Protein AF-A0A8T7JWH6-F1 (afdb_monomer)

Foldseek 3Di:
DDPLLVVLVLCLDDLSVLVVLLVVLVVVLVVLQPDDDPPPVQLNVQLNVLSVVVSVVSVCCCPPPRPPQWFWWQDPNDTDTDNDQPDPPIDTDDDPDDPGGDPLCPDPLSNQQSVLLSQLVSLLSNLLSLLVSCVVVVNLDLVSVVVSLVSLVRSLVSLVVNLQSVLVSCCVRVVQVHSCDPDPSSVVSVQLNVLSVVLNVVSVCCVVPVPCSVVNSVSSNRD

Secondary structure (DSSP, 8-state):
--HHHHHGGGTSSHHHHHHHHHHHHHHHHHHHHHS--TTTTTTHHHHHHHHHHHHHHHHHHHHHT--TT-EEEEETTEEEEESS-SSTT-EEE--SS---S-GGG-STHHHHHHHHHHHHHHHHHHHHHHHHHHHHHT--SHHHHHHHHHHHHHHHHHHHHHHHHHHHHHHHHT--SSTT---HHHHHHHHHHHHHHHHHHHHHHHHHHS--HHHHHHHHHH-

Nearest PDB structures (foldseek):
  9b5z-assembly1_F  TM=3.639E-01  e=5.240E+00  Mus musculus
  7vg5-assembly1_B  TM=2.388E-01  e=5.764E+00  Methylorubrum extorquens AM1

Solvent-accessible surface area (backbone atoms only — not comparable to full-atom values): 12157 Å² total; per-residue (Å²): 131,62,71,74,66,55,64,30,54,47,61,73,42,70,28,27,34,41,50,49,51,32,50,52,40,51,49,50,52,48,56,61,66,73,47,89,50,94,87,54,58,83,40,48,63,42,27,50,52,48,46,47,52,56,38,48,52,38,48,46,44,28,74,78,75,32,46,68,66,54,39,44,27,32,48,99,89,41,83,44,82,36,71,61,80,89,46,95,81,42,41,81,52,76,73,95,71,74,89,72,71,60,77,87,58,76,44,79,53,54,64,51,28,56,58,26,35,50,52,8,60,51,35,35,50,53,34,27,18,48,51,54,19,22,62,74,71,69,54,82,56,77,66,63,50,63,57,29,51,57,37,46,51,53,14,46,50,26,32,51,52,14,47,56,45,42,22,53,41,39,31,75,74,66,56,52,88,42,59,70,45,89,46,72,66,57,53,63,50,46,54,33,45,51,34,44,52,52,28,66,56,48,46,54,46,22,75,76,68,72,41,60,63,70,56,40,52,52,28,44,68,74,61

Sequence (223 aa):
MPTYLKVTAWWGGQAGSLLFWAWLLALFTSAVTLRKWDRDLEFLPWVIVVSSITLTFFLGMNIFFENPFTRFWVVNGEVAPSMFAPSASAIVFTPQDGRGLNPLLRHPGMVIHPPMLYLGFVSFVIPYAFAIAALITGRTDDRWIRITRRWTLWAWLFLSLGLVLGGRWAYDVLGWGGYWGWDPVEIAAFMPWLTGTAFLHSVMIQEKRGLLKHWNMILIILT

Radius of gyration: 21.06 Å; Cα contacts (8 Å, |Δi|>4): 276; chains: 1; bounding box: 46×49×66 Å

Structure (mmCIF, N/CA/C/O backbone):
data_AF-A0A8T7JWH6-F1
#
_entry.id   AF-A0A8T7JWH6-F1
#
loop_
_atom_site.group_PDB
_atom_site.id
_atom_site.type_symbol
_atom_site.label_atom_id
_atom_site.label_alt_id
_atom_site.label_comp_id
_atom_site.label_asym_id
_atom_site.label_entity_id
_atom_site.label_seq_id
_atom_site.pdbx_PDB_ins_code
_atom_site.Cartn_x
_atom_site.Cartn_y
_atom_site.Cartn_z
_atom_site.occupancy
_atom_site.B_iso_or_equiv
_atom_site.auth_seq_id
_atom_site.auth_comp_id
_atom_site.auth_asym_id
_atom_site.auth_atom_id
_atom_site.pdbx_PDB_model_num
ATOM 1 N N . MET A 1 1 ? 22.758 -1.019 -15.223 1.00 83.00 1 MET A N 1
ATOM 2 C CA . MET A 1 1 ? 22.378 -0.353 -13.947 1.00 83.00 1 MET A CA 1
ATOM 3 C C . MET A 1 1 ? 23.017 -1.059 -12.752 1.00 83.00 1 MET A C 1
ATOM 5 O O . MET A 1 1 ? 23.119 -2.286 -12.810 1.00 83.00 1 MET A O 1
ATOM 9 N N . PRO A 1 2 ? 23.407 -0.324 -11.690 1.00 87.62 2 PRO A N 1
ATOM 10 C CA . PRO A 1 2 ? 23.899 -0.894 -10.431 1.00 87.62 2 PRO A CA 1
ATOM 11 C C . PRO A 1 2 ? 22.932 -1.915 -9.819 1.00 87.62 2 PRO A C 1
ATOM 13 O O . PRO A 1 2 ? 21.718 -1.771 -9.949 1.00 87.62 2 PRO A O 1
ATOM 16 N N . THR A 1 3 ? 23.457 -2.932 -9.133 1.00 87.19 3 THR A N 1
ATOM 17 C CA . THR A 1 3 ? 22.661 -4.028 -8.549 1.00 87.19 3 THR A CA 1
ATOM 18 C C . THR A 1 3 ? 21.671 -3.553 -7.489 1.00 87.19 3 THR A C 1
ATOM 20 O O . THR A 1 3 ? 20.539 -4.026 -7.478 1.00 87.19 3 THR A O 1
ATOM 23 N N . TYR A 1 4 ? 22.042 -2.573 -6.663 1.00 89.38 4 TYR A N 1
ATOM 24 C CA . TYR A 1 4 ? 21.154 -2.036 -5.627 1.00 89.38 4 TYR A CA 1
ATOM 25 C C . TYR A 1 4 ? 19.888 -1.376 -6.206 1.00 89.38 4 TYR A C 1
ATOM 27 O O . TYR A 1 4 ? 18.816 -1.487 -5.621 1.00 89.38 4 TYR A O 1
ATOM 35 N N . LEU A 1 5 ? 19.975 -0.771 -7.399 1.00 91.81 5 LEU A N 1
ATOM 36 C CA . LEU A 1 5 ? 18.816 -0.225 -8.117 1.00 91.81 5 LEU A CA 1
ATOM 37 C C . LEU A 1 5 ? 18.005 -1.301 -8.847 1.00 91.81 5 LEU A C 1
ATOM 39 O O . LEU A 1 5 ? 16.877 -1.046 -9.240 1.00 91.81 5 LEU A O 1
ATOM 43 N N . LYS A 1 6 ? 18.543 -2.508 -9.054 1.00 90.12 6 LYS A N 1
ATOM 44 C CA . LYS A 1 6 ? 17.756 -3.601 -9.647 1.00 90.12 6 LYS A CA 1
ATOM 45 C C . LYS A 1 6 ? 16.724 -4.147 -8.664 1.00 90.12 6 LYS A C 1
ATOM 47 O O . LYS A 1 6 ? 15.654 -4.558 -9.095 1.00 90.12 6 LYS A O 1
ATOM 52 N N . VAL A 1 7 ? 17.018 -4.122 -7.360 1.00 91.88 7 VAL A N 1
ATOM 53 C CA . VAL A 1 7 ? 16.074 -4.551 -6.311 1.00 91.88 7 VAL A CA 1
ATOM 54 C C . VAL A 1 7 ? 14.799 -3.710 -6.347 1.00 91.88 7 VAL A C 1
ATOM 56 O O . VAL A 1 7 ? 13.705 -4.238 -6.168 1.00 91.88 7 VAL A O 1
ATOM 59 N N . THR A 1 8 ? 14.919 -2.425 -6.687 1.00 93.88 8 THR A N 1
ATOM 60 C CA . THR A 1 8 ? 13.772 -1.518 -6.757 1.00 93.88 8 THR A CA 1
ATOM 61 C C . THR A 1 8 ? 12.834 -1.820 -7.922 1.00 93.88 8 THR A C 1
ATOM 63 O O . THR A 1 8 ? 11.764 -1.233 -7.983 1.00 93.88 8 THR A O 1
ATOM 66 N N . ALA A 1 9 ? 13.145 -2.781 -8.804 1.00 89.12 9 ALA A N 1
ATOM 67 C CA . ALA A 1 9 ? 12.199 -3.281 -9.804 1.00 89.12 9 ALA A CA 1
ATOM 68 C C . ALA A 1 9 ? 10.891 -3.806 -9.180 1.00 89.12 9 ALA A C 1
ATOM 70 O O . ALA A 1 9 ? 9.853 -3.781 -9.834 1.00 89.12 9 ALA A O 1
ATOM 71 N N . TRP A 1 10 ? 10.927 -4.217 -7.908 1.00 90.44 10 TRP A N 1
ATOM 72 C CA . TRP A 1 10 ? 9.744 -4.610 -7.144 1.00 90.44 10 TRP A CA 1
ATOM 73 C C . TRP A 1 10 ? 8.757 -3.466 -6.896 1.00 90.44 10 TRP A C 1
ATOM 75 O O . TRP A 1 10 ? 7.593 -3.744 -6.670 1.00 90.44 10 TRP A O 1
ATOM 85 N N . TRP A 1 11 ? 9.181 -2.202 -6.921 1.00 94.00 11 TRP A N 1
ATOM 86 C CA . TRP A 1 11 ? 8.313 -1.045 -6.639 1.00 94.00 11 TRP A CA 1
ATOM 87 C C . TRP A 1 11 ? 8.602 0.173 -7.531 1.00 94.00 11 TRP A C 1
ATOM 89 O O . TRP A 1 11 ? 8.140 1.280 -7.276 1.00 94.00 11 TRP A O 1
ATOM 99 N N . GLY A 1 12 ? 9.421 -0.006 -8.566 1.00 91.25 12 GLY A N 1
ATOM 100 C CA . GLY A 1 12 ? 9.793 1.038 -9.520 1.00 91.25 12 GLY A CA 1
ATOM 101 C C . GLY A 1 12 ? 8.869 1.148 -10.716 1.00 91.25 12 GLY A C 1
ATOM 102 O O . GLY A 1 12 ? 8.973 2.112 -11.469 1.00 91.25 12 GLY A O 1
ATOM 103 N N . GLY A 1 13 ? 7.969 0.183 -10.880 1.00 91.62 13 GLY A N 1
ATOM 104 C CA . GLY A 1 13 ? 6.886 0.215 -11.849 1.00 91.62 13 GLY A CA 1
ATOM 105 C C . GLY A 1 13 ? 5.580 -0.220 -11.198 1.00 91.62 13 GLY A C 1
ATOM 106 O O . GLY A 1 13 ? 5.589 -0.927 -10.190 1.00 91.62 13 GLY A O 1
ATOM 107 N N . GLN A 1 14 ? 4.465 0.182 -11.802 1.00 93.19 14 GLN A N 1
ATOM 108 C CA . GLN A 1 14 ? 3.121 0.008 -11.252 1.00 93.19 14 GLN A CA 1
ATOM 109 C C . GLN A 1 14 ? 2.771 -1.461 -10.956 1.00 93.19 14 GLN A C 1
ATOM 111 O O . GLN A 1 14 ? 2.394 -1.775 -9.829 1.00 93.19 14 GLN A O 1
ATOM 116 N N . ALA A 1 15 ? 2.971 -2.369 -11.916 1.00 94.88 15 ALA A N 1
ATOM 117 C CA . ALA A 1 15 ? 2.761 -3.808 -11.732 1.00 94.88 15 ALA A CA 1
ATOM 118 C C . ALA A 1 15 ? 3.547 -4.402 -10.547 1.00 94.88 15 ALA A C 1
ATOM 120 O O . ALA A 1 15 ? 2.980 -5.083 -9.695 1.00 94.88 15 ALA A O 1
ATOM 121 N N . GLY A 1 16 ? 4.847 -4.104 -10.442 1.00 95.12 16 GLY A N 1
ATOM 122 C CA . GLY A 1 16 ? 5.661 -4.559 -9.309 1.00 95.12 16 GLY A CA 1
ATOM 123 C C . GLY A 1 16 ? 5.146 -3.996 -7.984 1.00 95.12 16 GLY A C 1
ATOM 124 O O . GLY A 1 16 ? 4.912 -4.740 -7.034 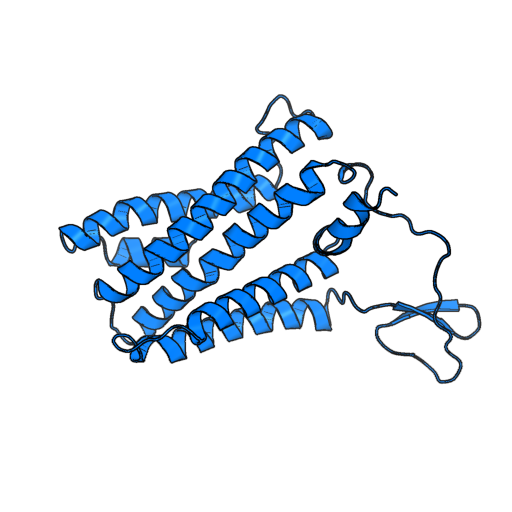1.00 95.12 16 GLY A O 1
ATOM 125 N N . SER A 1 17 ? 4.901 -2.687 -7.946 1.00 96.00 17 SER A N 1
ATOM 126 C CA . SER A 1 17 ? 4.382 -1.963 -6.786 1.00 96.00 17 SER A CA 1
ATOM 127 C C . SER A 1 17 ? 3.081 -2.549 -6.236 1.00 96.00 17 SER A C 1
ATOM 129 O O . SER A 1 17 ? 2.934 -2.702 -5.022 1.00 96.00 17 SER A O 1
ATOM 131 N N . LEU A 1 18 ? 2.137 -2.899 -7.113 1.00 97.12 18 LEU A N 1
ATOM 132 C CA . LEU A 1 18 ? 0.873 -3.524 -6.719 1.00 97.12 18 LEU A CA 1
ATOM 133 C C . LEU A 1 18 ? 1.088 -4.939 -6.178 1.00 97.12 18 LEU A C 1
ATOM 135 O O . LEU A 1 18 ? 0.418 -5.337 -5.223 1.00 97.12 18 LEU A O 1
ATOM 139 N N . LEU A 1 19 ? 2.019 -5.705 -6.752 1.00 97.44 19 LEU A N 1
ATOM 140 C CA . LEU A 1 19 ? 2.395 -7.018 -6.226 1.00 97.44 19 LEU A CA 1
ATOM 141 C C . LEU A 1 19 ? 3.042 -6.901 -4.842 1.00 97.44 19 LEU A C 1
ATOM 143 O O . LEU A 1 19 ? 2.703 -7.666 -3.941 1.00 97.44 19 LEU A O 1
ATOM 147 N N . PHE A 1 20 ? 3.941 -5.934 -4.653 1.00 97.62 20 PHE A N 1
ATOM 148 C CA . PHE A 1 20 ? 4.586 -5.683 -3.367 1.00 97.62 20 PHE A CA 1
ATOM 149 C C . PHE A 1 20 ? 3.568 -5.274 -2.294 1.00 97.62 20 PHE A C 1
ATOM 151 O O . PHE A 1 20 ? 3.618 -5.789 -1.176 1.00 97.62 20 PHE A O 1
ATOM 158 N N . TRP A 1 21 ? 2.586 -4.437 -2.649 1.00 97.56 21 TRP A N 1
ATOM 159 C CA . TRP A 1 21 ? 1.457 -4.102 -1.776 1.00 97.56 21 TRP A CA 1
ATOM 160 C C . TRP A 1 21 ? 0.663 -5.349 -1.370 1.00 97.56 21 TRP A C 1
ATOM 162 O O . TRP A 1 21 ? 0.440 -5.582 -0.181 1.00 97.56 21 TRP A O 1
ATOM 172 N N . ALA A 1 22 ? 0.258 -6.175 -2.341 1.00 98.12 22 ALA A N 1
ATOM 173 C CA . ALA A 1 22 ? -0.486 -7.407 -2.081 1.00 98.12 22 ALA A CA 1
ATOM 174 C C . ALA A 1 22 ? 0.309 -8.376 -1.190 1.00 98.12 22 ALA A C 1
ATOM 176 O O . ALA A 1 22 ? -0.244 -8.965 -0.260 1.00 98.12 22 ALA A O 1
ATOM 177 N N . TRP A 1 23 ? 1.616 -8.503 -1.428 1.00 97.94 23 TRP A N 1
ATOM 178 C CA . TRP A 1 23 ? 2.505 -9.343 -0.630 1.00 97.94 23 TRP A CA 1
ATOM 179 C C . TRP A 1 23 ? 2.610 -8.866 0.824 1.00 97.94 23 TRP A C 1
ATOM 181 O O . TRP A 1 23 ? 2.441 -9.672 1.741 1.00 97.94 23 TRP A O 1
ATOM 191 N N . LEU A 1 24 ? 2.815 -7.564 1.055 1.00 98.06 24 LEU A N 1
ATOM 192 C CA . LEU A 1 24 ? 2.826 -6.992 2.406 1.00 98.06 24 LEU A CA 1
ATOM 193 C C . LEU A 1 24 ? 1.480 -7.170 3.111 1.00 98.06 24 LEU A C 1
ATOM 195 O O . LEU A 1 24 ? 1.442 -7.526 4.289 1.00 98.06 24 LEU A O 1
ATOM 199 N N . LEU A 1 25 ? 0.372 -6.973 2.395 1.00 97.94 25 LEU A N 1
ATOM 200 C CA . LEU A 1 25 ? -0.962 -7.125 2.966 1.00 97.94 25 LEU A CA 1
ATOM 201 C C . LEU A 1 25 ? -1.226 -8.580 3.368 1.00 97.94 25 LEU A C 1
ATOM 203 O O . LEU A 1 25 ? -1.728 -8.833 4.465 1.00 97.94 25 LEU A O 1
ATOM 207 N N . ALA A 1 26 ? -0.836 -9.542 2.530 1.00 98.19 26 ALA A N 1
ATOM 208 C CA . ALA A 1 26 ? -0.905 -10.961 2.860 1.00 98.19 26 ALA A CA 1
ATOM 209 C C . ALA A 1 26 ? -0.030 -11.303 4.078 1.00 98.19 26 ALA A C 1
ATOM 211 O O . ALA A 1 26 ? -0.478 -12.024 4.974 1.00 98.19 26 ALA A O 1
ATOM 212 N N . LEU A 1 27 ? 1.184 -10.747 4.154 1.00 97.81 27 LEU A N 1
ATOM 213 C CA . LEU A 1 27 ? 2.093 -10.929 5.285 1.00 97.81 27 LEU A CA 1
AT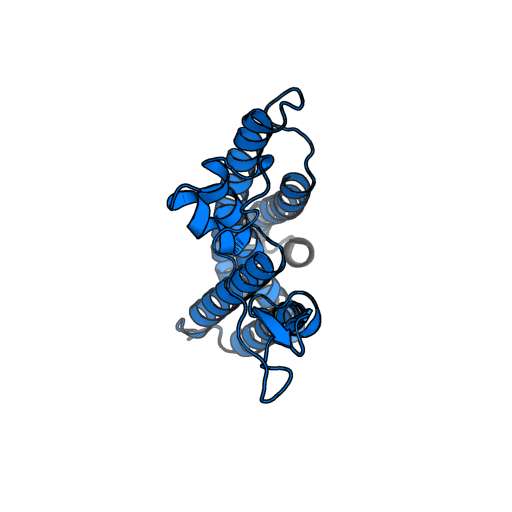OM 214 C C . LEU A 1 27 ? 1.489 -10.393 6.589 1.00 97.81 27 LEU A C 1
ATOM 216 O O . LEU A 1 27 ? 1.467 -11.107 7.591 1.00 97.81 27 LEU A O 1
ATOM 220 N N . PHE A 1 28 ? 0.961 -9.168 6.589 1.00 96.25 28 PHE A N 1
ATOM 221 C CA . PHE A 1 28 ? 0.364 -8.560 7.782 1.00 96.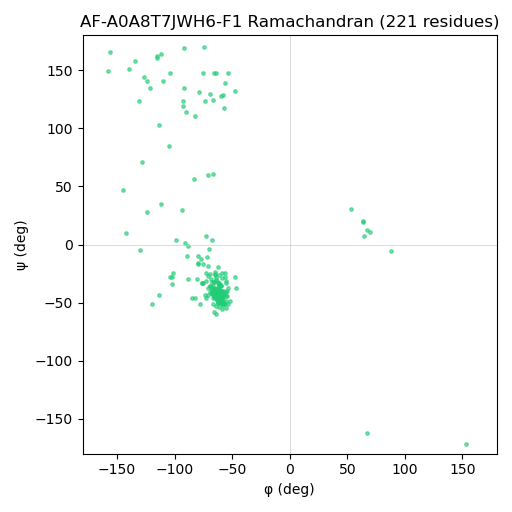25 28 PHE A CA 1
ATOM 222 C C . PHE A 1 28 ? -0.920 -9.266 8.200 1.00 96.25 28 PHE A C 1
ATOM 224 O O . PHE A 1 28 ? -1.092 -9.561 9.382 1.00 96.25 28 PHE A O 1
ATOM 231 N N . THR A 1 29 ? -1.777 -9.626 7.245 1.00 95.62 29 THR A N 1
ATOM 232 C CA . THR A 1 29 ? -2.987 -10.417 7.515 1.00 95.62 29 THR A CA 1
ATOM 233 C C . THR A 1 29 ? -2.627 -11.766 8.135 1.00 95.62 29 THR A C 1
ATOM 235 O O . THR A 1 29 ? -3.236 -12.179 9.123 1.00 95.62 29 THR A O 1
ATOM 238 N N . SER A 1 30 ? -1.587 -12.431 7.624 1.00 95.81 30 SER A N 1
ATOM 239 C CA . SER A 1 30 ? -1.084 -13.689 8.187 1.00 95.81 30 SER A CA 1
ATOM 240 C C . SER A 1 30 ? -0.526 -13.492 9.596 1.00 95.81 30 SER A C 1
ATOM 242 O O . SER A 1 30 ? -0.870 -14.246 10.502 1.00 95.81 30 SER A O 1
ATOM 244 N N . ALA A 1 31 ? 0.276 -12.448 9.823 1.00 93.75 31 ALA A N 1
ATOM 245 C CA . ALA A 1 31 ? 0.833 -12.132 11.138 1.00 93.75 31 ALA A CA 1
ATOM 246 C C . ALA A 1 31 ? -0.261 -11.843 12.181 1.00 93.75 31 ALA A C 1
ATOM 248 O O . ALA A 1 31 ? -0.172 -12.300 13.322 1.00 93.75 31 ALA A O 1
ATOM 249 N N . VAL A 1 32 ? -1.316 -11.121 11.790 1.00 92.00 32 VAL A N 1
ATOM 250 C CA . VAL A 1 32 ? -2.504 -10.897 12.625 1.00 92.00 32 VAL A CA 1
ATOM 251 C C . VAL A 1 32 ? -3.213 -12.218 12.895 1.00 92.00 32 VAL A C 1
ATOM 253 O O . VAL A 1 32 ? -3.506 -12.504 14.048 1.00 92.00 32 VAL A O 1
ATOM 256 N N . THR A 1 33 ? -3.434 -13.048 11.879 1.00 91.12 33 THR A N 1
ATOM 257 C CA . THR A 1 33 ? -4.187 -14.308 12.002 1.00 91.12 33 THR A CA 1
ATOM 258 C C . THR A 1 33 ? -3.480 -15.349 12.870 1.00 91.12 33 THR A C 1
ATOM 260 O O . THR A 1 33 ? -4.124 -16.028 13.663 1.00 91.12 33 THR A O 1
ATOM 263 N N . LEU A 1 34 ? -2.153 -15.453 12.766 1.00 90.62 34 LEU A N 1
ATOM 264 C CA . LEU A 1 34 ? -1.341 -16.423 13.512 1.00 90.62 34 LEU A CA 1
ATOM 265 C C . LEU A 1 34 ? -1.107 -16.033 14.977 1.00 90.62 34 LEU A C 1
ATOM 267 O O . LEU A 1 34 ? -0.635 -16.844 15.778 1.00 90.62 34 LEU A O 1
ATOM 271 N N . ARG A 1 35 ? -1.413 -14.789 15.352 1.00 87.69 35 ARG A N 1
ATOM 272 C CA . ARG A 1 35 ? -1.347 -14.346 16.745 1.00 87.69 35 ARG A CA 1
ATOM 273 C C . ARG A 1 35 ? -2.374 -15.117 17.588 1.00 87.69 35 ARG A C 1
ATOM 275 O O . ARG A 1 35 ? -3.449 -15.454 17.118 1.00 87.69 35 ARG A O 1
ATOM 282 N N . LYS A 1 36 ? -2.078 -15.369 18.867 1.00 84.44 36 LYS A N 1
ATOM 283 C CA . LYS A 1 36 ? -3.064 -15.945 19.800 1.00 84.44 36 LYS A CA 1
ATOM 284 C C . LYS A 1 36 ? -4.121 -14.905 20.188 1.00 84.44 36 LYS A C 1
ATOM 286 O O . LYS A 1 36 ? -3.773 -13.837 20.700 1.00 84.44 36 LYS A O 1
ATOM 291 N N . TRP A 1 37 ? -5.393 -15.233 19.957 1.00 82.50 37 TRP A N 1
ATOM 292 C CA . TRP A 1 37 ? -6.556 -14.351 20.136 1.00 82.50 37 TRP A CA 1
ATOM 293 C C . TRP A 1 37 ? -7.477 -14.778 21.283 1.00 82.50 37 TRP A C 1
ATOM 295 O O . TRP A 1 37 ? -8.676 -14.565 21.192 1.00 82.50 37 TRP A O 1
ATOM 305 N N . ASP A 1 38 ? -6.946 -15.326 22.380 1.00 78.06 38 ASP A N 1
ATOM 306 C CA . ASP A 1 38 ? -7.715 -15.963 23.475 1.00 78.06 38 ASP A CA 1
ATOM 307 C C . ASP A 1 38 ? -8.921 -15.159 23.992 1.00 78.06 38 ASP A C 1
ATOM 309 O O . ASP A 1 38 ? -9.888 -15.710 24.507 1.00 78.06 38 ASP A O 1
ATOM 313 N N . ARG A 1 39 ? -8.856 -13.832 23.882 1.00 73.31 39 ARG A N 1
ATOM 314 C CA . ARG A 1 39 ? -9.864 -12.906 24.389 1.00 73.31 39 ARG A CA 1
ATOM 315 C C . ARG A 1 39 ? -10.772 -12.326 23.304 1.00 73.31 39 ARG A C 1
ATOM 317 O O . ARG A 1 39 ? -11.911 -12.006 23.609 1.00 73.31 39 ARG A O 1
ATOM 324 N N . ASP A 1 40 ? -10.301 -12.202 22.069 1.00 79.12 40 ASP A N 1
ATOM 325 C CA . ASP A 1 40 ? -10.886 -11.331 21.036 1.00 79.12 40 ASP A CA 1
ATOM 326 C C . ASP A 1 40 ? -11.249 -12.103 19.754 1.00 79.12 40 ASP A C 1
ATOM 328 O O . ASP A 1 40 ? -11.279 -11.543 18.659 1.00 79.12 40 ASP A O 1
ATOM 332 N N . LEU A 1 41 ? -11.544 -13.402 19.906 1.00 82.25 41 LEU A N 1
ATOM 333 C CA . LEU A 1 41 ? -11.878 -14.328 18.814 1.00 82.25 41 LEU A CA 1
ATOM 334 C C . LEU A 1 41 ? -13.056 -13.865 17.955 1.00 82.25 41 LEU A C 1
ATOM 336 O O . LEU A 1 41 ? -13.108 -14.196 16.779 1.00 82.25 41 LEU A O 1
ATOM 340 N N . GLU A 1 42 ? -13.983 -13.094 18.517 1.00 85.56 42 GLU A N 1
ATOM 341 C CA . GLU A 1 42 ? -15.172 -12.630 17.798 1.00 85.56 42 GLU A CA 1
ATOM 342 C C . GLU A 1 42 ? -14.846 -11.624 16.680 1.00 85.56 42 GLU A C 1
ATOM 344 O O . GLU A 1 42 ? -15.540 -11.586 15.667 1.00 85.56 42 GLU A O 1
ATOM 349 N N . PHE A 1 43 ? -13.776 -10.833 16.826 1.00 87.69 43 PHE A N 1
ATOM 350 C CA . PHE A 1 43 ? -13.363 -9.869 15.798 1.00 87.69 43 PHE A CA 1
ATOM 351 C C . PHE A 1 43 ? -12.569 -10.533 14.671 1.00 87.69 43 PHE A C 1
ATOM 353 O O . PHE A 1 43 ? -12.604 -10.067 13.534 1.00 87.69 43 PHE A O 1
ATOM 360 N N . LEU A 1 44 ? -11.844 -11.613 14.978 1.00 90.88 44 LEU A N 1
ATOM 361 C CA . LEU A 1 44 ? -10.849 -12.193 14.080 1.00 90.88 44 LEU A CA 1
ATOM 362 C C . LEU A 1 44 ? -11.422 -12.626 12.713 1.00 90.88 44 LEU A C 1
ATOM 364 O O . LEU A 1 44 ? -10.824 -12.242 11.707 1.00 90.88 44 LEU A O 1
ATOM 368 N N . PRO A 1 45 ? -12.567 -13.338 12.617 1.00 94.38 45 PRO A N 1
ATOM 369 C CA . PRO A 1 45 ? -13.144 -13.707 11.325 1.00 94.38 45 PRO A CA 1
ATOM 370 C C . PRO A 1 45 ? -13.432 -12.491 10.444 1.00 94.38 45 PRO A C 1
ATOM 372 O O . PRO A 1 45 ? -13.116 -12.497 9.259 1.00 94.38 45 PRO A O 1
ATOM 375 N N . TRP A 1 46 ? -13.970 -11.420 11.029 1.00 95.06 46 TRP A N 1
ATOM 376 C CA . TRP A 1 46 ? -14.298 -10.198 10.299 1.00 95.06 46 TRP A CA 1
ATOM 377 C C . TRP A 1 46 ? -13.053 -9.424 9.872 1.00 95.06 46 TRP A C 1
ATOM 379 O O . TRP A 1 46 ? -13.004 -8.928 8.750 1.00 95.06 46 TRP A O 1
ATOM 389 N N . VAL A 1 47 ? -12.017 -9.386 10.712 1.00 94.75 47 VAL A N 1
ATOM 390 C CA . VAL A 1 47 ? -10.717 -8.803 10.346 1.00 94.75 47 VAL A CA 1
ATOM 391 C C . VAL A 1 47 ? -10.104 -9.546 9.160 1.00 94.75 47 VAL A C 1
ATOM 393 O O . VAL A 1 47 ? -9.612 -8.905 8.230 1.00 94.75 47 VAL A O 1
ATOM 396 N N . ILE A 1 48 ? -10.168 -10.882 9.164 1.00 96.00 48 ILE A N 1
ATOM 397 C CA . ILE A 1 48 ? -9.705 -11.716 8.049 1.00 96.00 48 ILE A CA 1
ATOM 398 C C . ILE A 1 48 ? -10.525 -11.409 6.797 1.00 96.00 48 ILE A C 1
ATOM 400 O O . ILE A 1 48 ? -9.934 -11.102 5.771 1.00 96.00 48 ILE A O 1
ATOM 404 N N . VAL A 1 49 ? -11.860 -11.412 6.880 1.00 97.94 49 VAL A N 1
ATOM 405 C CA . VAL A 1 49 ? -12.742 -11.122 5.737 1.00 97.94 49 VAL A CA 1
ATOM 406 C C . VAL A 1 49 ? -12.422 -9.763 5.118 1.00 97.94 49 VAL A C 1
ATOM 408 O O . VAL A 1 49 ? -12.189 -9.688 3.914 1.00 97.94 49 VAL A O 1
ATOM 411 N N . VAL A 1 50 ? -12.355 -8.698 5.921 1.00 97.88 50 VAL A N 1
ATOM 412 C CA . VAL A 1 50 ? -12.073 -7.344 5.420 1.00 97.88 50 VAL A CA 1
ATOM 413 C C . VAL A 1 50 ? -10.686 -7.281 4.782 1.00 97.88 50 VAL A C 1
ATOM 415 O O . VAL A 1 50 ? -10.545 -6.789 3.664 1.00 97.88 50 VAL A O 1
ATOM 418 N N . SER A 1 51 ? -9.669 -7.846 5.436 1.00 97.62 51 SER A N 1
ATOM 419 C CA . SER A 1 51 ? -8.303 -7.862 4.899 1.00 97.62 51 SER A CA 1
ATOM 420 C C . SER A 1 51 ? -8.200 -8.691 3.612 1.00 97.62 51 SER A C 1
ATOM 422 O O . SER A 1 51 ? -7.517 -8.289 2.671 1.00 97.62 51 SER A O 1
ATOM 424 N N . SER A 1 52 ? -8.912 -9.819 3.528 1.00 98.06 52 SER A N 1
ATOM 425 C CA . SER A 1 52 ? -8.971 -10.682 2.345 1.00 98.06 52 SER A CA 1
ATOM 426 C C . SER A 1 52 ? -9.721 -10.036 1.183 1.00 98.06 52 SER A C 1
ATOM 428 O O . SER A 1 52 ? -9.301 -10.216 0.041 1.00 98.06 52 SER A O 1
ATOM 430 N N . ILE A 1 53 ? -10.779 -9.260 1.434 1.00 98.44 53 ILE A N 1
ATOM 431 C CA . ILE A 1 53 ? -11.457 -8.468 0.394 1.00 98.44 53 ILE A CA 1
ATOM 432 C C . ILE A 1 53 ? -10.480 -7.439 -0.185 1.00 98.44 53 ILE A C 1
ATOM 434 O O . ILE A 1 53 ? -10.295 -7.390 -1.402 1.00 98.44 53 ILE A O 1
ATOM 438 N N . THR A 1 54 ? -9.787 -6.685 0.672 1.00 97.94 54 THR A N 1
ATOM 439 C CA . THR A 1 54 ? -8.770 -5.713 0.238 1.00 97.94 54 THR A CA 1
ATOM 440 C C . THR A 1 54 ? -7.635 -6.394 -0.530 1.00 97.94 54 THR A C 1
ATOM 442 O O . THR A 1 54 ? -7.225 -5.917 -1.586 1.00 97.94 54 THR A O 1
ATOM 445 N N . LEU A 1 55 ? -7.154 -7.549 -0.062 1.00 98.38 55 LEU A N 1
ATOM 446 C CA . LEU A 1 55 ? -6.132 -8.329 -0.762 1.00 98.38 55 LEU A CA 1
ATOM 447 C C . LEU A 1 55 ? -6.620 -8.808 -2.133 1.00 98.38 55 LEU A C 1
ATOM 449 O O . LEU A 1 55 ? -5.887 -8.699 -3.114 1.00 98.38 55 LEU A O 1
ATOM 453 N N . THR A 1 56 ? -7.860 -9.288 -2.217 1.00 98.44 56 THR A N 1
ATOM 454 C CA . THR A 1 56 ? -8.473 -9.738 -3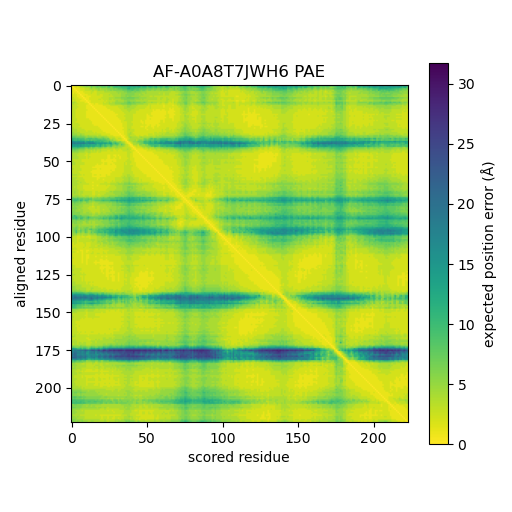.473 1.00 98.44 56 THR A CA 1
ATOM 455 C C . THR A 1 56 ? -8.559 -8.600 -4.484 1.00 98.44 56 THR A C 1
ATOM 457 O O . THR A 1 56 ? -8.272 -8.821 -5.657 1.00 98.44 56 THR A O 1
ATOM 460 N N . PHE A 1 57 ? -8.868 -7.376 -4.046 1.00 98.06 57 PHE A N 1
ATOM 461 C CA . PHE A 1 57 ? -8.831 -6.196 -4.909 1.00 98.06 57 PHE A CA 1
ATOM 462 C C . PHE A 1 57 ? -7.436 -5.977 -5.522 1.00 98.06 57 PHE A C 1
ATOM 464 O O . PHE A 1 57 ? -7.313 -5.904 -6.745 1.00 98.06 57 PHE A O 1
ATOM 471 N N . PHE A 1 58 ? -6.370 -5.952 -4.713 1.00 97.81 58 PHE A N 1
ATOM 472 C CA . PHE A 1 58 ? -5.005 -5.756 -5.228 1.00 97.81 58 PHE A CA 1
ATOM 473 C C . PHE A 1 58 ? -4.517 -6.921 -6.100 1.00 97.81 58 PHE A C 1
ATOM 475 O O . PHE A 1 58 ? -3.817 -6.702 -7.092 1.00 97.81 58 PHE A O 1
ATOM 482 N N . LEU A 1 59 ? -4.897 -8.159 -5.779 1.00 98.00 59 LEU A N 1
ATOM 483 C CA . LEU A 1 59 ? -4.622 -9.311 -6.641 1.00 98.00 59 LEU A CA 1
ATOM 484 C C . LEU A 1 59 ? -5.379 -9.208 -7.970 1.00 98.00 59 LEU A C 1
ATOM 486 O O . LEU A 1 59 ? -4.794 -9.470 -9.016 1.00 98.00 59 LEU A O 1
ATOM 490 N N . GLY A 1 60 ? -6.634 -8.756 -7.950 1.00 97.94 60 GLY A N 1
ATOM 491 C CA . GLY A 1 60 ? -7.408 -8.462 -9.154 1.00 97.94 60 GLY A CA 1
ATOM 492 C C . GLY A 1 60 ? -6.731 -7.406 -10.029 1.00 97.94 60 GLY A C 1
ATOM 493 O O . GLY A 1 60 ? -6.589 -7.616 -11.232 1.00 97.94 60 GLY A O 1
ATOM 494 N N . MET A 1 61 ? -6.218 -6.326 -9.429 1.00 97.56 61 MET A N 1
ATOM 495 C CA . MET A 1 61 ? -5.440 -5.309 -10.149 1.00 97.56 61 MET A CA 1
ATOM 496 C C . MET A 1 61 ? -4.210 -5.906 -10.844 1.00 97.56 61 MET A C 1
ATOM 498 O O . MET A 1 61 ? -3.974 -5.617 -12.014 1.00 97.56 61 MET A O 1
ATOM 502 N N . ASN A 1 62 ? -3.468 -6.787 -10.168 1.00 96.75 62 ASN A N 1
ATOM 503 C CA . ASN A 1 62 ? -2.328 -7.479 -10.774 1.00 96.75 62 ASN A CA 1
ATOM 504 C C . ASN A 1 62 ? -2.754 -8.431 -11.900 1.00 96.75 62 ASN A C 1
ATOM 506 O O . ASN A 1 62 ? -2.098 -8.506 -12.927 1.00 96.75 62 ASN A O 1
ATOM 510 N N . ILE A 1 63 ? -3.833 -9.193 -11.730 1.00 95.69 63 ILE A N 1
ATOM 511 C CA . ILE A 1 63 ? -4.211 -10.220 -12.710 1.00 95.69 63 ILE A CA 1
ATOM 512 C C . ILE A 1 63 ? -4.786 -9.589 -13.983 1.00 95.69 63 ILE A C 1
ATOM 514 O O . ILE A 1 63 ? -4.438 -10.024 -15.081 1.00 95.69 63 ILE A O 1
ATOM 518 N N . PHE A 1 64 ? -5.650 -8.580 -13.838 1.00 95.31 64 PHE A N 1
ATOM 519 C CA . PHE A 1 64 ? -6.460 -8.059 -14.942 1.00 95.31 64 PHE A CA 1
ATOM 520 C C . PHE A 1 64 ? -5.938 -6.761 -15.565 1.00 95.31 64 PHE A C 1
ATOM 522 O O . PHE A 1 64 ? -6.249 -6.504 -16.725 1.00 95.31 64 PHE A O 1
ATOM 529 N N . PHE A 1 65 ? -5.165 -5.952 -14.834 1.00 95.25 65 PHE A N 1
ATOM 530 C CA . PHE A 1 65 ? -4.744 -4.625 -15.304 1.00 95.25 65 PHE A CA 1
ATOM 531 C C . PHE A 1 65 ? -3.222 -4.490 -15.406 1.00 95.25 65 PHE A C 1
ATOM 533 O O . PHE A 1 65 ? -2.706 -4.100 -16.446 1.00 95.25 65 PHE A O 1
ATOM 540 N N . GLU A 1 66 ? -2.495 -4.841 -14.348 1.00 95.38 66 GLU A N 1
ATOM 541 C CA . GLU A 1 66 ? -1.067 -4.547 -14.196 1.00 95.38 66 GLU A CA 1
ATOM 542 C C . GLU A 1 66 ? -0.289 -5.812 -13.838 1.00 95.38 66 GLU A C 1
ATOM 544 O O . GLU A 1 66 ? 0.158 -5.991 -12.707 1.00 95.38 66 GLU A O 1
ATOM 549 N N . ASN A 1 67 ? -0.159 -6.722 -14.804 1.00 95.12 67 ASN A N 1
ATOM 550 C CA . ASN A 1 67 ? 0.383 -8.052 -14.547 1.00 95.12 67 ASN A CA 1
ATOM 551 C C . ASN A 1 67 ? 1.922 -8.076 -14.534 1.00 95.12 67 ASN A C 1
ATOM 553 O O . ASN A 1 67 ? 2.539 -7.987 -15.604 1.00 95.12 67 ASN A O 1
ATOM 557 N N . PRO A 1 68 ? 2.561 -8.284 -13.359 1.00 93.62 68 PRO A N 1
ATOM 558 C CA . PRO A 1 68 ? 4.019 -8.264 -13.216 1.00 93.62 68 PRO A CA 1
ATOM 559 C C . PRO A 1 68 ? 4.701 -9.489 -13.837 1.00 93.62 68 PRO A C 1
ATOM 561 O O . PRO A 1 68 ? 5.923 -9.516 -13.969 1.00 93.62 68 PRO A O 1
ATOM 564 N N . PHE A 1 69 ? 3.930 -10.510 -14.215 1.00 93.94 69 PHE A N 1
ATOM 565 C CA . PHE A 1 69 ? 4.420 -11.739 -14.832 1.00 93.94 69 PHE A CA 1
ATOM 566 C C . PHE A 1 69 ? 4.280 -11.733 -16.357 1.00 93.94 69 PHE A C 1
ATOM 568 O O . PHE A 1 69 ? 4.599 -12.738 -16.994 1.00 93.94 69 PHE A O 1
ATOM 575 N N . THR A 1 70 ? 3.830 -10.621 -16.948 1.00 93.25 70 THR A N 1
ATOM 576 C CA . THR A 1 70 ? 3.811 -10.437 -18.402 1.00 93.25 70 THR A CA 1
ATOM 577 C C . THR A 1 70 ? 5.226 -10.538 -18.959 1.00 93.25 70 THR A C 1
ATOM 579 O O . THR A 1 70 ? 6.145 -9.856 -18.504 1.00 93.25 70 THR A O 1
ATOM 582 N N . ARG A 1 71 ? 5.404 -11.397 -19.962 1.00 92.75 71 ARG A N 1
ATOM 583 C CA . ARG A 1 71 ? 6.669 -11.592 -20.676 1.00 92.75 71 ARG A CA 1
ATOM 584 C C . ARG A 1 71 ? 6.507 -11.174 -22.128 1.00 92.75 71 ARG A C 1
ATOM 586 O O . ARG A 1 71 ? 5.392 -11.101 -22.640 1.00 92.75 71 ARG A O 1
ATOM 593 N N . PHE A 1 72 ? 7.627 -10.941 -22.798 1.00 93.00 72 PHE A N 1
ATOM 594 C CA . PHE A 1 72 ? 7.649 -10.737 -24.239 1.00 93.00 72 PHE A CA 1
ATOM 595 C C . PHE A 1 72 ? 7.873 -12.074 -24.944 1.00 93.00 72 PHE A C 1
ATOM 597 O O . PHE A 1 72 ? 8.739 -12.856 -24.550 1.00 93.00 72 PHE A O 1
ATOM 604 N N . TRP A 1 73 ? 7.093 -12.334 -25.986 1.00 95.94 73 TRP A N 1
ATOM 605 C CA . TRP A 1 73 ? 7.155 -13.548 -26.796 1.00 95.94 73 TRP A CA 1
ATOM 606 C C . TRP A 1 73 ? 7.356 -13.167 -28.255 1.00 95.94 73 TRP A C 1
ATOM 608 O O . TRP A 1 73 ? 6.742 -12.206 -28.706 1.00 95.94 73 TRP A O 1
ATOM 618 N N . VAL A 1 74 ? 8.169 -13.916 -28.999 1.00 94.88 74 VAL A N 1
ATOM 619 C CA . VAL A 1 74 ? 8.211 -13.811 -30.462 1.00 94.88 74 VAL A CA 1
ATOM 620 C C . VAL A 1 74 ? 7.250 -14.834 -31.054 1.00 94.88 74 VAL A C 1
ATOM 622 O O . VAL A 1 74 ? 7.385 -16.032 -30.793 1.00 94.88 74 VAL A O 1
ATOM 625 N N . VAL A 1 75 ? 6.297 -14.372 -31.859 1.00 93.38 75 VAL A N 1
ATOM 626 C CA . VAL A 1 75 ? 5.338 -15.199 -32.603 1.00 93.38 75 VAL A CA 1
ATOM 627 C C . VAL A 1 75 ? 5.340 -14.726 -34.046 1.00 93.38 75 VAL A C 1
ATOM 629 O O . VAL A 1 75 ? 5.113 -13.551 -34.305 1.00 93.38 75 VAL A O 1
ATOM 632 N N . ASN A 1 76 ? 5.614 -15.626 -34.993 1.00 90.31 76 ASN A N 1
ATOM 633 C CA . ASN A 1 76 ? 5.658 -15.305 -36.428 1.00 90.31 76 ASN A CA 1
ATOM 634 C C . ASN A 1 76 ? 6.579 -14.116 -36.780 1.00 90.31 76 ASN A C 1
ATOM 636 O O . ASN A 1 76 ? 6.327 -13.392 -37.735 1.00 90.31 76 ASN A O 1
ATOM 640 N N . GLY A 1 77 ? 7.652 -13.916 -36.005 1.00 88.88 77 GLY A N 1
ATOM 641 C CA . GLY A 1 77 ? 8.603 -12.814 -36.187 1.00 88.88 77 GLY A CA 1
ATOM 642 C C . GLY A 1 77 ? 8.239 -11.508 -35.470 1.00 88.88 77 GLY A C 1
ATOM 643 O O . GLY A 1 77 ? 9.073 -10.607 -35.434 1.00 88.88 77 GLY A O 1
ATOM 644 N N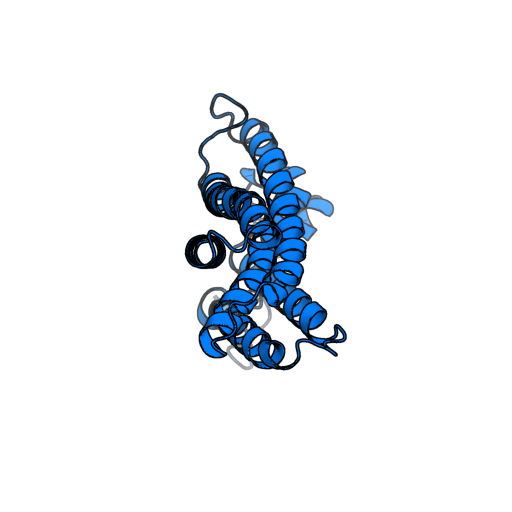 . GLU A 1 78 ? 7.064 -11.408 -34.846 1.00 91.81 78 GLU A N 1
ATOM 645 C CA . GLU A 1 78 ? 6.629 -10.223 -34.096 1.00 91.81 78 GLU A CA 1
ATOM 646 C C . GLU A 1 78 ? 6.723 -10.430 -32.583 1.00 91.81 78 GLU A C 1
ATOM 648 O O . GLU A 1 78 ? 6.525 -11.536 -32.080 1.00 91.81 78 GLU A O 1
ATOM 653 N N . VAL A 1 79 ? 7.013 -9.355 -31.843 1.00 93.00 79 VAL A N 1
ATOM 654 C CA . VAL A 1 79 ? 7.083 -9.383 -30.377 1.00 93.00 79 VAL A CA 1
ATOM 655 C C . VAL A 1 79 ? 5.728 -9.006 -29.786 1.00 93.00 79 VAL A C 1
ATOM 657 O O . VAL A 1 79 ? 5.268 -7.880 -29.957 1.00 93.00 79 VAL A O 1
ATOM 660 N N . ALA A 1 80 ? 5.126 -9.921 -29.028 1.00 92.81 80 ALA A N 1
ATOM 661 C CA . ALA A 1 80 ? 3.854 -9.718 -28.344 1.00 92.81 80 ALA A CA 1
ATOM 662 C C . ALA A 1 80 ? 3.996 -9.920 -26.820 1.00 92.81 80 ALA A C 1
ATOM 664 O O . ALA A 1 80 ? 4.623 -10.892 -26.382 1.00 92.81 80 ALA A O 1
ATOM 665 N N . PRO A 1 81 ? 3.424 -9.030 -25.985 1.00 92.69 81 PRO A N 1
ATOM 666 C CA . PRO A 1 81 ? 3.372 -9.228 -24.543 1.00 92.69 81 PRO A CA 1
ATOM 667 C C . PRO A 1 81 ? 2.258 -10.215 -24.169 1.00 92.69 81 PRO A C 1
ATOM 669 O O . PRO A 1 81 ? 1.117 -10.076 -24.601 1.00 92.69 81 PRO A O 1
ATOM 672 N N . SER A 1 82 ? 2.576 -11.207 -23.341 1.00 93.06 82 SER A N 1
ATOM 673 C CA . SER A 1 82 ? 1.592 -12.130 -22.764 1.00 93.06 82 SER A CA 1
ATOM 674 C C . SER A 1 82 ? 2.134 -12.769 -21.485 1.00 93.06 82 SER A C 1
ATOM 676 O O . SER A 1 82 ? 3.341 -12.985 -21.344 1.00 93.06 82 SER A O 1
ATOM 678 N N . MET A 1 83 ? 1.251 -13.105 -20.544 1.00 92.69 83 MET A N 1
ATOM 679 C CA . MET A 1 83 ? 1.622 -13.867 -19.345 1.00 92.69 83 MET A CA 1
ATOM 680 C C . MET A 1 83 ? 2.029 -15.307 -19.698 1.00 92.69 83 MET A C 1
ATOM 682 O O . MET A 1 83 ? 3.023 -15.823 -19.188 1.00 92.69 83 MET A O 1
ATOM 686 N N . PHE A 1 84 ? 1.283 -15.940 -20.604 1.00 92.94 84 PHE A N 1
ATOM 687 C CA . PHE A 1 84 ? 1.507 -17.316 -21.049 1.00 92.94 84 PHE A CA 1
ATOM 688 C C . PHE A 1 84 ? 1.887 -17.363 -22.528 1.00 92.94 84 PHE A C 1
ATOM 690 O O . PHE A 1 84 ? 1.621 -16.417 -23.268 1.00 92.94 84 PHE A O 1
ATOM 697 N N . ALA A 1 85 ? 2.490 -18.474 -22.957 1.00 93.31 85 ALA A N 1
ATOM 698 C CA . ALA A 1 85 ? 2.834 -18.691 -24.357 1.00 93.31 85 ALA A CA 1
ATOM 699 C C . ALA A 1 85 ? 1.567 -18.579 -25.232 1.00 93.31 85 ALA A C 1
ATOM 701 O O . ALA A 1 85 ? 0.640 -19.369 -25.048 1.00 93.31 85 ALA A O 1
ATOM 702 N N . PRO A 1 86 ? 1.497 -17.613 -26.165 1.00 92.44 86 PRO A N 1
ATOM 703 C CA . PRO A 1 86 ? 0.297 -17.386 -26.975 1.00 92.44 86 PRO A CA 1
ATOM 704 C C . PRO A 1 86 ? 0.098 -18.436 -28.082 1.00 92.44 86 PRO A C 1
ATOM 706 O O . PRO A 1 86 ? -0.988 -18.539 -28.643 1.00 92.44 86 PRO A O 1
ATOM 709 N N . SER A 1 87 ? 1.135 -19.204 -28.429 1.00 91.62 87 SER A N 1
ATOM 710 C CA . SER A 1 87 ? 1.077 -20.284 -29.422 1.00 91.62 87 SER A CA 1
ATOM 711 C C . SER A 1 87 ? 2.181 -21.320 -29.181 1.00 91.62 87 SER A C 1
ATOM 713 O O . SER A 1 87 ? 3.139 -21.056 -28.454 1.00 91.62 87 SER A O 1
ATOM 715 N N . ALA A 1 88 ? 2.070 -22.495 -29.810 1.00 90.06 88 ALA A N 1
ATOM 716 C CA . ALA A 1 88 ? 3.058 -23.572 -29.683 1.00 90.06 88 ALA A CA 1
ATOM 717 C C . ALA A 1 88 ? 4.441 -23.213 -30.263 1.00 90.06 88 ALA A C 1
ATOM 719 O O . ALA A 1 88 ? 5.451 -23.755 -29.825 1.00 90.06 88 ALA A O 1
ATOM 720 N N . SER A 1 89 ? 4.494 -22.297 -31.233 1.00 89.94 89 SER A N 1
ATOM 721 C CA . SER A 1 89 ? 5.730 -21.801 -31.846 1.00 89.94 89 SER A CA 1
ATOM 722 C C . SER A 1 89 ? 6.296 -20.559 -31.150 1.00 89.94 89 SER A C 1
ATOM 724 O O . SER A 1 89 ? 7.298 -20.012 -31.609 1.00 89.94 89 SER A O 1
ATOM 726 N N . ALA A 1 90 ? 5.661 -20.083 -30.073 1.00 94.00 90 ALA A N 1
ATOM 727 C CA . ALA A 1 90 ? 6.108 -18.898 -29.359 1.00 94.00 90 ALA A CA 1
ATOM 728 C C . ALA A 1 90 ? 7.426 -19.162 -28.620 1.00 94.00 90 ALA A C 1
ATOM 730 O O . ALA A 1 90 ? 7.535 -20.096 -27.826 1.00 94.00 90 ALA A O 1
ATOM 731 N N . ILE A 1 91 ? 8.404 -18.284 -28.823 1.00 93.69 91 ILE A N 1
ATOM 732 C CA . ILE A 1 91 ? 9.675 -18.298 -28.089 1.00 93.69 91 ILE A CA 1
ATOM 733 C C . ILE A 1 91 ? 9.745 -17.093 -27.155 1.00 93.69 91 ILE A C 1
ATOM 735 O O . ILE A 1 91 ? 9.310 -15.999 -27.507 1.00 93.69 91 ILE A O 1
ATOM 739 N N . VAL A 1 92 ? 10.279 -17.276 -25.947 1.00 93.94 92 VAL A N 1
ATOM 740 C CA . VAL A 1 92 ? 10.445 -16.163 -25.001 1.00 93.94 92 VAL A CA 1
ATOM 741 C C . VAL A 1 92 ? 11.478 -15.187 -25.559 1.00 93.94 92 VAL A C 1
ATOM 743 O O . VAL A 1 92 ? 12.612 -15.569 -25.846 1.00 93.94 92 VAL A O 1
ATOM 746 N N . PHE A 1 93 ? 11.091 -13.921 -25.686 1.00 92.69 93 PHE A N 1
ATOM 747 C CA . PHE A 1 93 ? 11.993 -12.836 -26.035 1.00 92.69 93 PHE A CA 1
ATOM 748 C C . PHE A 1 93 ? 12.575 -12.220 -24.763 1.00 92.69 93 PHE A C 1
ATOM 750 O O . PHE A 1 93 ? 11.862 -11.588 -23.982 1.00 92.69 93 PHE A O 1
ATOM 757 N N . THR A 1 94 ? 13.884 -12.371 -24.577 1.00 89.12 94 THR A N 1
ATOM 758 C CA . THR A 1 94 ? 14.621 -11.742 -23.475 1.00 89.12 94 THR A CA 1
ATOM 759 C C . THR A 1 94 ? 15.588 -10.714 -24.059 1.00 89.12 94 THR A C 1
ATOM 761 O O . THR A 1 94 ? 16.628 -11.107 -24.595 1.00 89.12 94 THR A O 1
ATOM 764 N N . PRO A 1 95 ? 15.276 -9.406 -23.987 1.00 85.56 95 PRO A N 1
ATOM 765 C CA . PRO A 1 95 ? 16.202 -8.362 -24.412 1.00 85.56 95 PRO A CA 1
ATOM 766 C C . PRO A 1 95 ? 17.541 -8.478 -23.675 1.00 85.56 95 PRO A C 1
ATOM 768 O O . PRO A 1 95 ? 17.563 -8.705 -22.465 1.00 85.56 95 PRO A O 1
ATOM 771 N N . GLN A 1 96 ? 18.655 -8.286 -24.389 1.00 85.56 96 GLN A N 1
ATOM 772 C CA . GLN A 1 96 ? 19.988 -8.266 -23.768 1.00 85.56 96 GLN A CA 1
ATOM 773 C C . GLN A 1 96 ? 20.158 -7.091 -22.795 1.00 85.56 96 GLN A C 1
ATOM 775 O O . GLN A 1 96 ? 20.869 -7.217 -21.799 1.00 85.56 96 GLN A O 1
ATOM 780 N N . ASP A 1 97 ? 19.480 -5.972 -23.063 1.00 81.75 97 ASP A N 1
ATOM 781 C CA . ASP A 1 97 ? 19.385 -4.838 -22.152 1.00 81.75 97 ASP A CA 1
ATOM 782 C C . ASP A 1 97 ? 17.965 -4.254 -22.159 1.00 81.75 97 ASP A C 1
ATOM 784 O O . ASP A 1 97 ? 17.236 -4.338 -23.152 1.00 81.75 97 ASP A O 1
ATOM 788 N N . GLY A 1 98 ? 17.565 -3.678 -21.029 1.00 81.00 98 GLY A N 1
ATOM 789 C CA . GLY A 1 98 ? 16.266 -3.040 -20.843 1.00 81.00 98 GLY A CA 1
ATOM 790 C C . GLY A 1 98 ? 16.400 -1.528 -20.679 1.00 81.00 98 GLY A C 1
ATOM 791 O O . GLY A 1 98 ? 17.457 -1.012 -20.330 1.00 81.00 98 GLY A O 1
ATOM 792 N N . ARG A 1 99 ? 15.292 -0.792 -20.834 1.00 81.81 99 ARG A N 1
ATOM 793 C CA . ARG A 1 99 ? 15.268 0.673 -20.607 1.00 81.81 99 ARG A CA 1
ATOM 794 C C . ARG A 1 99 ? 15.609 1.055 -19.155 1.00 81.81 99 ARG A C 1
ATOM 796 O O . ARG A 1 99 ? 16.012 2.186 -18.882 1.00 81.81 99 ARG A O 1
ATOM 803 N N . GLY A 1 100 ? 15.484 0.090 -18.242 1.00 86.56 100 GLY A N 1
ATOM 804 C CA . GLY A 1 100 ? 15.763 0.244 -16.824 1.00 86.56 100 GLY A CA 1
ATOM 805 C C . GLY A 1 100 ? 14.787 1.189 -16.129 1.00 86.56 100 GLY A C 1
ATOM 806 O O . GLY A 1 100 ? 13.709 1.477 -16.644 1.00 86.56 100 GLY A O 1
ATOM 807 N N . LEU A 1 101 ? 15.171 1.677 -14.949 1.00 89.19 101 LEU A N 1
ATOM 808 C CA . LEU A 1 101 ? 14.400 2.698 -14.244 1.00 89.19 101 LEU A CA 1
ATOM 809 C C . LEU A 1 101 ? 14.415 4.012 -15.026 1.00 89.19 101 LEU A C 1
ATOM 811 O O . LEU A 1 101 ? 15.442 4.379 -15.621 1.00 89.19 101 LEU A O 1
ATOM 815 N N . ASN A 1 102 ? 13.309 4.752 -14.922 1.00 88.12 102 ASN A N 1
ATOM 816 C CA . ASN A 1 102 ? 13.262 6.166 -15.276 1.00 88.12 102 ASN A CA 1
ATOM 817 C C . ASN A 1 102 ? 14.477 6.881 -14.641 1.00 88.12 102 ASN A C 1
ATOM 819 O O . ASN A 1 102 ? 14.749 6.642 -13.461 1.00 88.12 102 ASN A O 1
ATOM 823 N N . PRO A 1 103 ? 15.229 7.712 -15.390 1.00 88.81 103 PRO A N 1
ATOM 824 C CA . PRO A 1 103 ? 16.385 8.438 -14.866 1.00 88.81 103 PRO A CA 1
ATOM 825 C C . PRO A 1 103 ? 16.152 9.141 -13.520 1.00 88.81 103 PRO A C 1
ATOM 827 O O . PRO A 1 103 ? 17.032 9.072 -12.667 1.00 88.81 103 PRO A O 1
ATOM 830 N N . LEU A 1 104 ? 14.963 9.711 -13.285 1.00 85.25 104 LEU A N 1
ATOM 831 C CA . LEU A 1 104 ? 14.610 10.376 -12.018 1.00 85.25 104 LEU A CA 1
ATOM 832 C C . LEU A 1 104 ? 14.562 9.417 -10.815 1.00 85.25 104 LEU A C 1
ATOM 834 O O . LEU A 1 104 ? 14.771 9.824 -9.677 1.00 85.25 104 LEU A O 1
ATOM 838 N N . LEU A 1 105 ? 14.325 8.126 -11.059 1.00 89.12 105 LEU A N 1
ATOM 839 C CA . LEU A 1 105 ? 14.257 7.092 -10.023 1.00 89.12 105 LEU A CA 1
ATOM 840 C C . LEU A 1 105 ? 15.621 6.462 -9.714 1.00 89.12 105 LEU A C 1
ATOM 842 O O . LEU A 1 105 ? 15.726 5.595 -8.846 1.00 89.12 105 LEU A O 1
ATOM 846 N N . ARG A 1 106 ? 16.692 6.867 -10.407 1.00 90.81 106 ARG A N 1
ATOM 847 C CA . ARG A 1 106 ? 18.050 6.333 -10.207 1.00 90.81 106 ARG A CA 1
ATOM 848 C C . ARG A 1 106 ? 18.752 7.032 -9.041 1.00 90.81 106 ARG A C 1
ATOM 850 O O . ARG A 1 106 ? 19.839 7.578 -9.196 1.00 90.81 106 ARG A O 1
ATOM 857 N N . HIS A 1 107 ? 18.122 6.994 -7.873 1.00 91.12 107 HIS A N 1
ATOM 858 C CA . HIS A 1 107 ? 18.574 7.641 -6.645 1.00 91.12 107 HIS A CA 1
ATOM 859 C C . HIS A 1 107 ? 18.626 6.619 -5.494 1.00 91.12 107 HIS A C 1
ATOM 861 O O . HIS A 1 107 ? 17.744 5.762 -5.428 1.00 91.12 107 HIS A O 1
ATOM 867 N N . PRO A 1 108 ? 19.592 6.681 -4.554 1.00 91.56 108 PRO A N 1
ATOM 868 C CA . PRO A 1 108 ? 19.623 5.777 -3.399 1.00 91.56 108 PRO A CA 1
ATOM 869 C C . PRO A 1 108 ? 18.331 5.795 -2.570 1.00 91.56 108 PRO A C 1
ATOM 871 O O . PRO A 1 108 ? 17.919 4.759 -2.053 1.00 91.56 108 PRO A O 1
ATOM 874 N N . GLY A 1 109 ? 17.646 6.945 -2.515 1.00 92.19 109 GLY A N 1
ATOM 875 C CA . GLY A 1 109 ? 16.335 7.081 -1.873 1.00 92.19 109 GLY A CA 1
ATOM 876 C C . GLY A 1 109 ? 15.288 6.106 -2.418 1.00 92.19 109 GLY A C 1
ATOM 877 O O . GLY A 1 109 ? 14.506 5.575 -1.636 1.00 92.19 109 GLY A O 1
ATOM 878 N N . MET A 1 110 ? 15.351 5.754 -3.708 1.00 94.00 110 MET A N 1
ATOM 879 C CA . MET A 1 110 ? 14.447 4.785 -4.341 1.00 94.00 110 MET A CA 1
ATOM 880 C C . MET A 1 110 ? 14.496 3.402 -3.685 1.00 94.00 110 MET A C 1
ATOM 882 O O . MET A 1 110 ? 13.537 2.642 -3.774 1.00 94.00 110 MET A O 1
ATOM 886 N N . VAL A 1 111 ? 15.595 3.052 -3.016 1.00 94.69 111 VAL A N 1
ATOM 887 C CA . VAL A 1 111 ? 15.730 1.760 -2.332 1.00 94.69 111 VAL A CA 1
ATOM 888 C C . VAL A 1 111 ? 14.950 1.721 -1.021 1.00 94.69 111 VAL A C 1
ATOM 890 O O . VAL A 1 111 ? 14.470 0.660 -0.639 1.00 94.69 111 VAL A O 1
ATOM 893 N N . ILE A 1 112 ? 14.838 2.851 -0.323 1.00 95.31 112 ILE A N 1
ATOM 894 C CA . ILE A 1 112 ? 14.393 2.882 1.078 1.00 95.31 112 ILE A CA 1
ATOM 895 C C . ILE A 1 112 ? 13.049 3.589 1.216 1.00 95.31 112 ILE A C 1
ATOM 897 O O . ILE A 1 112 ? 12.171 3.099 1.920 1.00 95.31 112 ILE A O 1
ATOM 901 N N . HIS A 1 113 ? 12.871 4.718 0.533 1.00 94.88 113 HIS A N 1
ATOM 902 C CA . HIS A 1 113 ? 11.698 5.566 0.688 1.00 94.88 113 HIS A CA 1
ATOM 903 C C . HIS A 1 113 ? 10.383 4.849 0.312 1.00 94.88 113 HIS A C 1
ATOM 905 O O . HIS A 1 113 ? 9.512 4.772 1.183 1.00 94.88 113 HIS A O 1
ATOM 911 N N . PRO A 1 114 ? 10.225 4.240 -0.887 1.00 96.06 114 PRO A N 1
ATOM 912 C CA . PRO A 1 114 ? 8.968 3.578 -1.226 1.00 96.06 114 PRO A CA 1
ATOM 913 C C . PRO A 1 114 ? 8.622 2.442 -0.254 1.00 96.06 114 PRO A C 1
ATOM 915 O O . PRO A 1 114 ? 7.499 2.443 0.248 1.00 96.06 114 PRO A O 1
ATOM 918 N N . PRO A 1 115 ? 9.543 1.525 0.120 1.00 97.00 115 PRO A N 1
ATOM 919 C CA . PRO A 1 115 ? 9.245 0.525 1.144 1.00 97.00 115 PRO A CA 1
ATOM 920 C C . PRO A 1 115 ? 8.733 1.099 2.470 1.00 97.00 115 PRO A C 1
ATOM 922 O O . PRO A 1 115 ? 7.832 0.502 3.055 1.00 97.00 115 PRO A O 1
ATOM 925 N N . MET A 1 116 ? 9.239 2.250 2.936 1.00 97.81 116 MET A N 1
ATOM 926 C CA . MET A 1 116 ? 8.701 2.898 4.143 1.00 97.81 116 MET A CA 1
ATOM 927 C C . MET A 1 116 ? 7.246 3.336 3.940 1.00 97.81 116 MET A C 1
ATOM 929 O O . MET A 1 116 ? 6.406 3.072 4.799 1.00 97.81 116 MET A O 1
ATOM 933 N N . LEU A 1 117 ? 6.918 3.928 2.788 1.00 97.19 117 LEU A N 1
ATOM 934 C CA . LEU A 1 117 ? 5.537 4.296 2.473 1.00 97.19 117 LEU A CA 1
ATOM 935 C C . LEU A 1 117 ? 4.614 3.077 2.392 1.00 97.19 117 LEU A C 1
ATOM 937 O O . LEU A 1 117 ? 3.570 3.074 3.040 1.00 97.19 117 LEU A O 1
ATOM 941 N N . TYR A 1 118 ? 4.998 2.019 1.669 1.00 97.62 118 TYR A N 1
ATOM 942 C CA . TYR A 1 118 ? 4.189 0.795 1.579 1.00 97.62 118 TYR A CA 1
ATOM 943 C C . TYR A 1 118 ? 3.973 0.152 2.953 1.00 97.62 118 TYR A C 1
ATOM 945 O O . TYR A 1 118 ? 2.850 -0.233 3.273 1.00 97.62 118 TYR A O 1
ATOM 953 N N . LEU A 1 119 ? 5.013 0.066 3.792 1.00 97.94 119 LEU A N 1
ATOM 954 C CA . LEU A 1 119 ? 4.873 -0.438 5.161 1.00 97.94 119 LEU A CA 1
ATOM 955 C C . LEU A 1 119 ? 3.891 0.413 5.971 1.00 97.94 119 LEU A C 1
ATOM 957 O O . LEU A 1 119 ? 3.088 -0.148 6.713 1.00 97.94 119 LEU A O 1
ATOM 961 N N . GLY A 1 120 ? 3.916 1.736 5.806 1.00 97.38 120 GLY A N 1
ATOM 962 C CA . GLY A 1 120 ? 2.973 2.651 6.440 1.00 97.38 120 GLY A CA 1
ATOM 963 C C . GLY A 1 120 ? 1.534 2.439 5.967 1.00 97.38 120 GLY A C 1
ATOM 964 O O . GLY A 1 120 ? 0.674 2.077 6.769 1.00 97.38 120 GLY A O 1
ATOM 965 N N . PHE A 1 121 ? 1.279 2.594 4.666 1.00 97.00 121 PHE A N 1
ATOM 966 C CA . PHE A 1 121 ? -0.061 2.465 4.087 1.00 97.00 121 PHE A CA 1
ATOM 967 C C . PHE A 1 121 ? -0.686 1.091 4.338 1.00 97.00 121 PHE A C 1
ATOM 969 O O . PHE A 1 121 ? -1.808 0.992 4.829 1.00 97.00 121 PHE A O 1
ATOM 976 N N . VAL A 1 122 ? 0.040 0.012 4.039 1.00 97.25 122 VAL A N 1
ATOM 977 C CA . VAL A 1 122 ? -0.493 -1.350 4.169 1.00 97.25 122 VAL A CA 1
ATOM 978 C C . VAL A 1 122 ? -0.775 -1.684 5.637 1.00 97.25 122 VAL A C 1
ATOM 980 O O . VAL A 1 122 ? -1.741 -2.387 5.935 1.00 97.25 122 VAL A O 1
ATOM 983 N N . SER A 1 123 ? 0.012 -1.141 6.574 1.00 96.44 123 SER A N 1
ATOM 984 C CA . SER A 1 123 ? -0.229 -1.338 8.007 1.00 96.44 123 SER A CA 1
ATOM 985 C C . SER A 1 123 ? -1.552 -0.735 8.476 1.00 96.44 123 SER A C 1
ATOM 987 O O . SER A 1 123 ? -2.118 -1.280 9.422 1.00 96.44 123 SER A O 1
ATOM 989 N N . PHE A 1 124 ? -2.067 0.331 7.843 1.00 97.00 124 PHE A N 1
ATOM 990 C CA . PHE A 1 124 ? -3.367 0.931 8.189 1.00 97.00 124 PHE A CA 1
ATOM 991 C C . PHE A 1 124 ? -4.573 0.065 7.802 1.00 97.00 124 PHE A C 1
ATOM 993 O O . PHE A 1 124 ? -5.628 0.176 8.428 1.00 97.00 124 PHE A O 1
ATOM 1000 N N . VAL A 1 125 ? -4.406 -0.904 6.896 1.00 97.06 125 VAL A N 1
ATOM 1001 C CA . VAL A 1 125 ? -5.475 -1.864 6.569 1.00 97.06 125 VAL A CA 1
ATOM 1002 C C . VAL A 1 125 ? -5.876 -2.695 7.791 1.00 97.06 125 VAL A C 1
ATOM 1004 O O . VAL A 1 125 ? -7.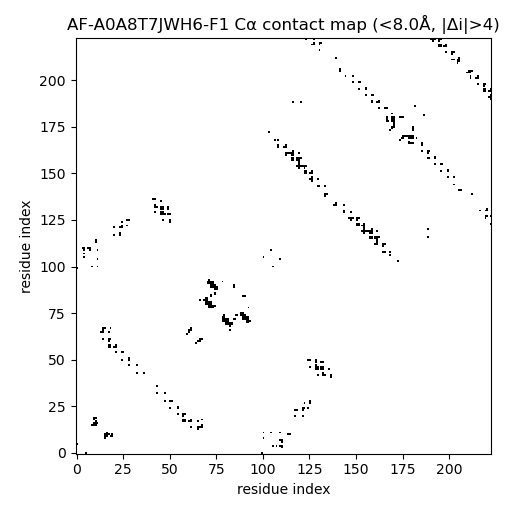048 -3.021 7.959 1.00 97.06 125 VAL A O 1
ATOM 1007 N N . ILE A 1 126 ? -4.932 -3.003 8.685 1.00 95.69 126 ILE A N 1
ATOM 1008 C CA . ILE A 1 126 ? -5.212 -3.767 9.906 1.00 95.69 126 ILE A CA 1
ATOM 1009 C C . ILE A 1 126 ? -6.128 -3.005 10.882 1.00 95.69 126 ILE A C 1
ATOM 1011 O O . ILE A 1 126 ? -7.186 -3.536 11.223 1.00 95.69 126 ILE A O 1
ATOM 1015 N N . PRO A 1 127 ? -5.790 -1.791 11.363 1.00 95.25 127 PRO A N 1
ATOM 1016 C CA . PRO A 1 127 ? -6.663 -1.032 12.246 1.00 95.25 127 PRO A CA 1
ATOM 1017 C C . PRO A 1 127 ? -8.007 -0.683 11.586 1.00 95.25 127 PRO A C 1
ATOM 1019 O O . PRO A 1 127 ? -9.026 -0.740 12.277 1.00 95.25 127 PRO A O 1
ATOM 1022 N N . TYR A 1 128 ? -8.034 -0.432 10.271 1.00 96.12 128 TYR A N 1
ATOM 1023 C CA . TYR A 1 128 ? -9.271 -0.319 9.492 1.00 96.12 128 TYR A CA 1
ATOM 1024 C C . TYR A 1 128 ? -10.124 -1.597 9.582 1.00 96.12 128 TYR A C 1
ATOM 1026 O O . TYR A 1 128 ? -11.302 -1.541 9.933 1.00 96.12 128 TYR A O 1
ATOM 1034 N N . ALA A 1 129 ? -9.533 -2.773 9.359 1.00 95.94 129 ALA A N 1
ATOM 1035 C CA . ALA A 1 129 ? -10.243 -4.047 9.438 1.00 95.94 129 ALA A CA 1
ATOM 1036 C C . ALA A 1 129 ? -10.811 -4.319 10.842 1.00 95.94 129 ALA A C 1
ATOM 1038 O O . ALA A 1 129 ? -11.933 -4.812 10.963 1.00 95.94 129 ALA A O 1
ATOM 1039 N N . PHE A 1 130 ? -10.090 -3.945 11.907 1.00 93.94 130 PHE A N 1
ATOM 1040 C CA . PHE A 1 130 ? -10.611 -4.006 13.280 1.00 93.94 130 PHE A CA 1
ATOM 1041 C C . PHE A 1 130 ? -11.789 -3.058 13.508 1.00 93.94 130 PHE A C 1
ATOM 1043 O O . PHE A 1 130 ? -12.739 -3.431 14.195 1.00 93.94 130 PHE A O 1
ATOM 1050 N N . ALA A 1 131 ? -11.752 -1.857 12.933 1.00 93.69 131 ALA A N 1
ATOM 1051 C CA . ALA A 1 131 ? -12.847 -0.898 13.027 1.00 93.69 131 ALA A CA 1
ATOM 1052 C C . ALA A 1 131 ? -14.120 -1.426 12.348 1.00 93.69 131 ALA A C 1
ATOM 1054 O O . ALA A 1 131 ? -15.195 -1.424 12.948 1.00 93.69 131 ALA A O 1
ATOM 1055 N N . ILE A 1 132 ? -13.990 -1.975 11.137 1.00 95.31 132 ILE A N 1
ATOM 1056 C CA . ILE A 1 132 ? -15.111 -2.599 10.422 1.00 95.31 132 ILE A CA 1
ATOM 1057 C C . ILE A 1 132 ? -15.633 -3.828 11.177 1.00 95.31 132 ILE A C 1
ATOM 1059 O O . ILE A 1 132 ? -16.842 -3.969 11.356 1.00 95.31 132 ILE A O 1
ATOM 1063 N N . ALA A 1 133 ? -14.748 -4.682 11.698 1.00 94.12 133 ALA A N 1
ATOM 1064 C CA . ALA A 1 133 ? -15.143 -5.820 12.528 1.00 94.12 133 ALA A CA 1
ATOM 1065 C C . ALA A 1 133 ? -15.930 -5.386 13.779 1.00 94.12 133 ALA A C 1
ATOM 1067 O O . ALA A 1 133 ? -16.924 -6.022 14.136 1.00 94.12 133 ALA A O 1
ATOM 1068 N N . ALA A 1 134 ? -15.524 -4.291 14.428 1.00 92.00 134 ALA A N 1
ATOM 1069 C CA . ALA A 1 134 ? -16.225 -3.732 15.582 1.00 92.00 134 ALA A CA 1
ATOM 1070 C C . ALA A 1 134 ? -17.631 -3.228 15.238 1.00 92.00 134 ALA A C 1
ATOM 1072 O O . ALA A 1 134 ? -18.565 -3.448 16.011 1.00 92.00 134 ALA A O 1
ATOM 1073 N N . LEU A 1 135 ? -17.803 -2.612 14.066 1.00 92.69 135 LEU A N 1
ATOM 1074 C CA . LEU A 1 135 ? -19.120 -2.204 13.574 1.00 92.69 135 LEU A CA 1
ATOM 1075 C C . LEU A 1 135 ? -20.020 -3.407 13.271 1.00 92.69 135 LEU A C 1
ATOM 1077 O O . LEU A 1 135 ? -21.174 -3.416 13.689 1.00 92.69 135 LEU A O 1
ATOM 1081 N N . ILE A 1 136 ? -19.493 -4.439 12.605 1.00 94.06 136 ILE A N 1
ATOM 1082 C CA . ILE A 1 136 ? -20.268 -5.638 12.238 1.00 94.06 136 ILE A CA 1
ATOM 1083 C C . ILE A 1 136 ? -20.721 -6.416 13.480 1.00 94.06 136 ILE A C 1
ATOM 1085 O O . ILE A 1 136 ? -21.855 -6.881 13.553 1.00 94.06 136 ILE A O 1
ATOM 1089 N N . THR A 1 137 ? -19.841 -6.550 14.472 1.00 90.75 137 THR A N 1
ATOM 1090 C CA . THR A 1 137 ? -20.134 -7.266 15.727 1.00 90.75 137 THR A CA 1
ATOM 1091 C C . THR A 1 137 ? -20.937 -6.437 16.731 1.00 90.75 137 THR A C 1
ATOM 1093 O O . THR A 1 137 ? -21.366 -6.968 17.755 1.00 90.75 137 THR A O 1
ATOM 1096 N N . GLY A 1 138 ? -21.116 -5.136 16.482 1.00 88.00 138 GLY A N 1
ATOM 1097 C CA . GLY A 1 138 ? -21.731 -4.200 17.425 1.00 88.00 138 GLY A CA 1
ATOM 1098 C C . GLY A 1 138 ? -20.903 -3.957 18.694 1.00 88.00 138 GLY A C 1
ATOM 1099 O O . GLY A 1 138 ? -21.412 -3.385 19.659 1.00 88.00 138 GLY A O 1
ATOM 1100 N N . ARG A 1 139 ? -19.633 -4.387 18.728 1.00 81.12 139 ARG A N 1
ATOM 1101 C CA . ARG A 1 139 ? -18.740 -4.265 19.890 1.00 81.12 139 ARG A CA 1
ATOM 1102 C C . ARG A 1 139 ? -17.716 -3.158 19.686 1.00 81.12 139 ARG A C 1
ATOM 1104 O O . ARG A 1 139 ? -16.579 -3.390 19.289 1.00 81.12 139 ARG A O 1
ATOM 1111 N N . THR A 1 140 ? -18.121 -1.930 19.998 1.00 72.75 140 THR A N 1
ATOM 1112 C CA . THR A 1 140 ? -17.258 -0.737 19.938 1.00 72.75 140 THR A CA 1
ATOM 1113 C C . THR A 1 140 ? -16.598 -0.413 21.287 1.00 72.75 140 THR A C 1
ATOM 1115 O O . THR A 1 140 ? -16.376 0.757 21.611 1.00 72.75 140 THR A O 1
ATOM 1118 N N . ASP A 1 141 ? -16.344 -1.420 22.121 1.00 73.06 141 ASP A N 1
ATOM 1119 C CA . ASP A 1 141 ? -15.711 -1.274 23.433 1.00 73.06 141 ASP A CA 1
ATOM 1120 C C . ASP A 1 141 ? -14.200 -0.998 23.315 1.00 73.06 141 ASP A C 1
ATOM 1122 O O . ASP A 1 141 ? -13.609 -1.103 22.247 1.00 73.06 141 ASP A O 1
ATOM 1126 N N . ASP A 1 142 ? -13.524 -0.634 24.406 1.00 71.50 142 ASP A N 1
ATOM 1127 C CA . ASP A 1 142 ? -12.129 -0.150 24.344 1.00 71.50 142 ASP A CA 1
ATOM 1128 C C . ASP A 1 142 ? -11.093 -1.255 24.041 1.00 71.50 142 ASP A C 1
ATOM 1130 O O . ASP A 1 142 ? -9.876 -1.053 24.109 1.00 71.50 142 ASP A O 1
ATOM 1134 N N . ARG A 1 143 ? -11.550 -2.469 23.731 1.00 75.69 143 ARG A N 1
ATOM 1135 C CA . ARG A 1 143 ? -10.702 -3.644 23.568 1.00 75.69 143 ARG A CA 1
ATOM 1136 C C . ARG A 1 143 ? -10.058 -3.735 22.193 1.00 75.69 143 ARG A C 1
ATOM 1138 O O . ARG A 1 143 ? -8.841 -3.930 22.133 1.00 75.69 143 ARG A O 1
ATOM 1145 N N . TRP A 1 144 ? -10.826 -3.521 21.123 1.00 78.62 144 TRP A N 1
ATOM 1146 C CA . TRP A 1 144 ? -10.289 -3.454 19.756 1.00 78.62 144 TRP A CA 1
ATOM 1147 C C . TRP A 1 144 ? -9.281 -2.301 19.629 1.00 78.62 144 TRP A C 1
ATOM 1149 O O . TRP A 1 144 ? -8.216 -2.454 19.036 1.00 78.62 144 TRP A O 1
ATOM 1159 N N . ILE A 1 145 ? -9.536 -1.201 20.336 1.00 78.62 145 ILE A N 1
ATOM 1160 C CA . ILE A 1 145 ? -8.695 -0.003 20.373 1.00 78.62 145 ILE A CA 1
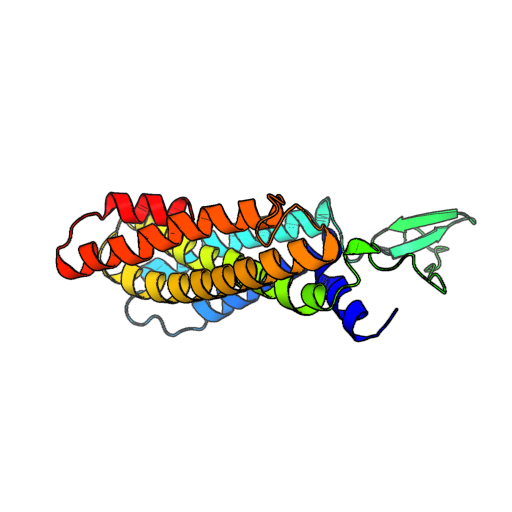ATOM 1161 C C . ILE A 1 145 ? -7.248 -0.271 20.779 1.00 78.62 145 ILE A C 1
ATOM 1163 O O . ILE A 1 145 ? -6.330 0.228 20.125 1.00 78.62 145 ILE A O 1
ATOM 1167 N N . ARG A 1 146 ? -7.006 -1.079 21.817 1.00 80.69 146 ARG A N 1
ATOM 1168 C CA . ARG A 1 146 ? -5.633 -1.367 22.273 1.00 80.69 146 ARG A CA 1
ATOM 1169 C C . ARG A 1 146 ? -4.800 -2.068 21.204 1.00 80.69 146 ARG A C 1
ATOM 1171 O O . ARG A 1 146 ? -3.581 -1.896 21.144 1.00 80.69 146 ARG A O 1
ATOM 1178 N N . ILE A 1 147 ? -5.453 -2.895 20.395 1.00 80.25 147 ILE A N 1
ATOM 1179 C CA . ILE A 1 147 ? -4.828 -3.653 19.314 1.00 80.25 147 ILE A CA 1
ATOM 1180 C C . ILE A 1 147 ? -4.585 -2.727 18.130 1.00 80.25 147 ILE A C 1
ATOM 1182 O O . ILE A 1 147 ? -3.446 -2.622 17.671 1.00 80.25 147 ILE A O 1
ATOM 1186 N N . THR A 1 148 ? -5.625 -2.004 17.721 1.00 86.06 148 THR A N 1
ATOM 1187 C CA . THR A 1 148 ? -5.599 -0.987 16.668 1.00 86.06 148 THR A CA 1
ATOM 1188 C C . THR A 1 148 ? -4.487 0.026 16.920 1.00 86.06 148 THR A C 1
ATOM 1190 O O . THR A 1 148 ? -3.636 0.201 16.058 1.00 86.06 148 THR A O 1
ATOM 1193 N N . ARG A 1 149 ? -4.367 0.578 18.135 1.00 91.75 149 ARG A N 1
ATOM 1194 C CA . ARG A 1 149 ? -3.348 1.581 18.493 1.00 91.75 149 ARG A CA 1
ATOM 1195 C C . ARG A 1 149 ? -1.914 1.127 18.211 1.00 91.75 149 ARG A C 1
ATOM 1197 O O . ARG A 1 149 ? -1.109 1.930 17.751 1.00 91.75 149 ARG A O 1
ATOM 1204 N N . ARG A 1 150 ? -1.565 -0.137 18.484 1.00 91.06 150 ARG A N 1
ATOM 1205 C CA . ARG A 1 150 ? -0.205 -0.649 18.216 1.00 91.06 150 ARG A CA 1
ATOM 1206 C C . ARG A 1 150 ? 0.086 -0.695 16.720 1.00 91.06 150 ARG A C 1
ATOM 1208 O O . ARG A 1 150 ? 1.170 -0.299 16.311 1.00 91.06 150 ARG A O 1
ATOM 1215 N N . TRP A 1 151 ? -0.877 -1.149 15.925 1.00 94.06 151 TRP A N 1
ATOM 1216 C CA . TRP A 1 151 ? -0.757 -1.162 14.469 1.00 94.06 151 TRP A CA 1
ATOM 1217 C C . TRP A 1 151 ? -0.732 0.249 13.884 1.00 94.06 151 TRP A C 1
ATOM 1219 O O . TRP A 1 151 ? 0.115 0.534 13.046 1.00 94.06 151 TRP A O 1
ATOM 1229 N N . THR A 1 152 ? -1.570 1.155 14.388 1.00 96.50 152 THR A N 1
ATOM 1230 C CA . THR A 1 152 ? -1.559 2.569 13.999 1.00 96.50 152 THR A CA 1
ATOM 1231 C C . THR A 1 152 ? -0.210 3.224 14.307 1.00 96.50 152 THR A C 1
ATOM 1233 O O . THR A 1 152 ? 0.283 3.979 13.484 1.00 96.50 152 THR A O 1
ATOM 1236 N N . LEU A 1 153 ? 0.430 2.921 15.445 1.00 97.06 153 LEU A N 1
ATOM 1237 C CA . LEU A 1 153 ? 1.772 3.437 15.756 1.00 97.06 153 LEU A CA 1
ATOM 1238 C C . LEU A 1 153 ? 2.834 2.940 14.767 1.00 97.06 153 LEU A C 1
ATOM 1240 O O . LEU A 1 153 ? 3.673 3.730 14.343 1.00 97.06 153 LEU A O 1
ATOM 1244 N N . TRP A 1 154 ? 2.792 1.659 14.385 1.00 96.12 154 TRP A N 1
ATOM 1245 C CA . TRP A 1 154 ? 3.682 1.118 13.353 1.00 96.12 154 TRP A CA 1
ATOM 1246 C C . TRP A 1 154 ? 3.461 1.805 12.007 1.00 96.12 154 TRP A C 1
ATOM 1248 O O . TRP A 1 154 ? 4.416 2.289 11.402 1.00 96.12 154 TRP A O 1
ATOM 1258 N N . ALA A 1 155 ? 2.205 1.903 11.578 1.00 97.44 155 ALA A N 1
ATOM 1259 C CA . ALA A 1 155 ? 1.824 2.554 10.333 1.00 97.44 155 ALA A CA 1
ATOM 1260 C C . ALA A 1 155 ? 2.273 4.025 10.303 1.00 97.44 155 ALA A C 1
ATOM 1262 O O . ALA A 1 155 ? 2.924 4.475 9.360 1.00 97.44 155 ALA A O 1
ATOM 1263 N N . TRP A 1 156 ? 2.008 4.749 11.391 1.00 98.19 156 TRP A N 1
ATOM 1264 C CA . TRP A 1 156 ? 2.397 6.142 11.574 1.00 98.19 156 TRP A CA 1
ATOM 1265 C C . TRP A 1 156 ? 3.917 6.332 11.564 1.00 98.19 156 TRP A C 1
ATOM 1267 O O . TRP A 1 156 ? 4.406 7.265 10.928 1.00 98.19 156 TRP A O 1
ATOM 1277 N N . LEU A 1 157 ? 4.680 5.448 12.220 1.00 98.25 157 LEU A N 1
ATOM 1278 C CA . LEU A 1 157 ? 6.145 5.504 12.226 1.00 98.25 157 LEU A CA 1
ATOM 1279 C C . LEU A 1 157 ? 6.697 5.366 10.806 1.00 98.25 157 LEU A C 1
ATOM 1281 O O . LEU A 1 157 ? 7.516 6.180 10.383 1.00 98.25 157 LEU A O 1
ATOM 1285 N N . PHE A 1 158 ? 6.235 4.360 10.065 1.00 98.31 158 PHE A N 1
ATOM 1286 C CA . PHE A 1 158 ? 6.706 4.108 8.708 1.00 98.31 158 PHE A CA 1
ATOM 1287 C C . PHE A 1 158 ? 6.293 5.210 7.728 1.00 98.31 158 PHE A C 1
ATOM 1289 O O . PHE A 1 158 ? 7.137 5.645 6.949 1.00 98.31 158 PHE A O 1
ATOM 1296 N N . LEU A 1 159 ? 5.068 5.747 7.821 1.00 97.44 159 LEU A N 1
ATOM 1297 C CA . LEU A 1 159 ? 4.696 6.935 7.045 1.00 97.44 159 LEU A CA 1
ATOM 1298 C C . LEU A 1 159 ? 5.540 8.158 7.421 1.00 97.44 159 LEU A C 1
ATOM 1300 O O . LEU A 1 159 ? 5.964 8.880 6.530 1.00 97.44 159 LEU A O 1
ATOM 1304 N N . SER A 1 160 ? 5.846 8.373 8.704 1.00 97.62 160 SER A N 1
ATOM 1305 C CA . SER A 1 160 ? 6.713 9.485 9.131 1.00 97.62 160 SER A CA 1
ATOM 1306 C C . SER A 1 160 ? 8.112 9.370 8.521 1.00 97.62 160 SER A C 1
ATOM 1308 O O . SER A 1 160 ? 8.650 10.347 8.005 1.00 97.62 160 SER A O 1
ATOM 1310 N N . LEU A 1 161 ? 8.696 8.167 8.546 1.00 97.81 161 LEU A N 1
ATOM 1311 C CA . LEU A 1 161 ? 9.984 7.899 7.904 1.00 97.81 161 LEU A CA 1
ATOM 1312 C C . LEU A 1 161 ? 9.899 8.083 6.386 1.00 97.81 161 LEU A C 1
ATOM 1314 O O . LEU A 1 161 ? 10.798 8.681 5.798 1.00 97.81 161 LEU A O 1
ATOM 1318 N N . GLY A 1 162 ? 8.817 7.607 5.768 1.00 95.69 162 GLY A N 1
ATOM 1319 C CA . GLY A 1 162 ? 8.521 7.811 4.355 1.00 95.69 162 GLY A CA 1
ATOM 1320 C C . GLY A 1 162 ? 8.514 9.290 3.986 1.00 95.69 162 GLY A C 1
ATOM 1321 O O . GLY A 1 162 ? 9.321 9.676 3.149 1.00 95.69 162 GLY A O 1
ATOM 1322 N N . LEU A 1 163 ? 7.725 10.106 4.690 1.00 94.44 163 LEU A N 1
ATOM 1323 C CA . LEU A 1 163 ? 7.602 11.554 4.479 1.00 94.44 163 LEU A CA 1
ATOM 1324 C C . LEU A 1 163 ? 8.942 12.294 4.616 1.00 94.44 163 LEU A C 1
ATOM 1326 O O . LEU A 1 163 ? 9.279 13.155 3.805 1.00 94.44 163 LEU A O 1
ATOM 1330 N N . VAL A 1 164 ? 9.751 11.948 5.624 1.00 93.50 164 VAL A N 1
ATOM 1331 C CA . VAL A 1 164 ? 11.076 12.567 5.818 1.00 93.50 164 VAL A CA 1
ATOM 1332 C C . VAL A 1 164 ? 12.035 12.199 4.682 1.00 93.50 164 VAL A C 1
ATOM 1334 O O . VAL A 1 164 ? 12.729 13.066 4.144 1.00 93.50 164 VAL A O 1
ATOM 1337 N N . LEU A 1 165 ? 12.087 10.919 4.305 1.00 93.25 165 LEU A N 1
ATOM 1338 C CA . LEU A 1 165 ? 12.939 10.449 3.209 1.00 93.25 165 LEU A CA 1
ATOM 1339 C C . LEU A 1 165 ? 12.476 10.994 1.853 1.00 93.25 165 LEU A C 1
ATOM 1341 O O . LEU A 1 165 ? 13.309 11.319 1.007 1.00 93.25 165 LEU A O 1
ATOM 1345 N N . GLY A 1 166 ? 11.165 11.096 1.674 1.00 90.62 166 GLY A N 1
ATOM 1346 C CA . GLY A 1 166 ? 10.493 11.609 0.493 1.00 90.62 166 GLY A CA 1
ATOM 1347 C C . GLY A 1 166 ? 10.804 13.074 0.265 1.00 90.62 166 GLY A C 1
ATOM 1348 O O . GLY A 1 166 ? 11.385 13.424 -0.759 1.00 90.62 166 GLY A O 1
ATOM 1349 N N . GLY A 1 167 ? 10.592 13.910 1.284 1.00 87.75 167 GLY A N 1
ATOM 1350 C CA . GLY A 1 167 ? 10.963 15.325 1.237 1.00 87.75 167 GLY A CA 1
ATOM 1351 C C . GLY A 1 167 ? 12.453 15.552 0.952 1.00 87.75 167 GLY A C 1
ATOM 1352 O O . GLY A 1 167 ? 12.825 16.409 0.144 1.00 87.75 167 GLY A O 1
ATOM 1353 N N . ARG A 1 168 ? 13.337 14.731 1.544 1.00 87.81 168 ARG A N 1
ATOM 1354 C CA . ARG A 1 168 ? 14.779 14.766 1.242 1.00 87.81 168 ARG A CA 1
ATOM 1355 C C . ARG A 1 168 ? 15.070 14.410 -0.218 1.00 87.81 168 ARG A C 1
ATOM 1357 O O . ARG A 1 168 ? 15.907 15.073 -0.829 1.00 87.81 168 ARG A O 1
ATOM 1364 N N . TRP A 1 169 ? 14.426 13.379 -0.757 1.00 88.25 169 TRP A N 1
ATOM 1365 C CA . TRP A 1 169 ? 14.622 12.937 -2.137 1.00 88.25 169 TRP A CA 1
ATOM 1366 C C . TRP A 1 169 ? 14.027 13.939 -3.141 1.00 88.25 169 TRP A C 1
ATOM 1368 O O . TRP A 1 169 ? 14.702 14.309 -4.102 1.00 88.25 169 TRP A O 1
ATOM 1378 N N . ALA A 1 170 ? 12.824 14.458 -2.904 1.00 83.62 170 ALA A N 1
ATOM 1379 C CA . ALA A 1 170 ? 12.226 15.507 -3.726 1.00 83.62 170 ALA A CA 1
ATOM 1380 C C . ALA A 1 170 ? 13.155 16.729 -3.840 1.00 83.62 170 ALA A C 1
ATOM 1382 O O . ALA A 1 170 ? 13.344 17.262 -4.936 1.00 83.62 170 ALA A O 1
ATOM 1383 N N . TYR A 1 171 ? 13.818 17.114 -2.744 1.00 84.12 171 TYR A N 1
ATOM 1384 C CA . TYR A 1 171 ? 14.843 18.158 -2.775 1.00 84.12 171 TYR A CA 1
ATOM 1385 C C . TYR A 1 171 ? 16.033 17.806 -3.682 1.00 84.12 171 TYR A C 1
ATOM 1387 O O . TYR A 1 171 ? 16.450 18.646 -4.475 1.00 84.12 171 TYR A O 1
ATOM 1395 N N . ASP A 1 172 ? 16.552 16.574 -3.608 1.00 85.31 172 ASP A N 1
ATOM 1396 C CA . ASP A 1 172 ? 17.690 16.127 -4.430 1.00 85.31 172 ASP A CA 1
ATOM 1397 C C . ASP A 1 172 ? 17.384 16.072 -5.927 1.00 85.31 172 ASP A C 1
ATOM 1399 O O . ASP A 1 172 ? 18.228 16.434 -6.745 1.00 85.31 172 ASP A O 1
ATOM 1403 N N . VAL A 1 173 ? 16.214 15.547 -6.293 1.00 82.94 173 VAL A N 1
ATOM 1404 C CA . VAL A 1 173 ? 15.922 15.164 -7.683 1.00 82.94 173 VAL A CA 1
ATOM 1405 C C . VAL A 1 173 ? 15.048 16.178 -8.403 1.00 82.94 173 VAL A C 1
ATOM 1407 O O . VAL A 1 173 ? 15.213 16.367 -9.607 1.00 82.94 173 VAL A O 1
ATOM 1410 N N . LEU A 1 174 ? 14.120 16.824 -7.696 1.00 76.38 174 LEU A N 1
ATOM 1411 C CA . LEU A 1 174 ? 13.164 17.744 -8.309 1.00 76.38 174 LEU A CA 1
ATOM 1412 C C . LEU A 1 174 ? 13.557 19.209 -8.083 1.00 76.38 174 LEU A C 1
ATOM 1414 O O . LEU A 1 174 ? 13.231 20.052 -8.914 1.00 76.38 174 LEU A O 1
ATOM 1418 N N . GLY A 1 175 ? 14.260 19.533 -6.993 1.00 71.69 175 GLY A N 1
ATOM 1419 C CA . GLY A 1 175 ? 14.741 20.892 -6.728 1.00 71.69 175 GLY A CA 1
ATOM 1420 C C . GLY A 1 175 ? 13.630 21.934 -6.531 1.00 71.69 175 GLY A C 1
ATOM 1421 O O . GLY A 1 175 ? 13.895 23.124 -6.692 1.00 71.69 175 GLY A O 1
ATOM 1422 N N . TRP A 1 176 ? 12.396 21.510 -6.202 1.00 57.38 176 TRP A N 1
ATOM 1423 C CA . TRP A 1 176 ? 11.180 22.340 -6.057 1.00 57.38 176 TRP A CA 1
ATOM 1424 C C . TRP A 1 176 ? 11.245 23.316 -4.866 1.00 57.38 176 TRP A C 1
ATOM 1426 O O . TRP A 1 176 ? 10.442 23.251 -3.939 1.00 57.38 176 TRP A O 1
ATOM 1436 N N . GLY A 1 177 ? 12.214 24.229 -4.849 1.00 60.91 177 GLY A N 1
ATOM 1437 C CA . GLY A 1 177 ? 12.284 25.315 -3.870 1.00 60.91 177 GLY A CA 1
ATOM 1438 C C . GLY A 1 177 ? 12.481 24.890 -2.405 1.00 60.91 177 GLY A C 1
ATOM 1439 O O . GLY A 1 177 ? 12.420 25.755 -1.537 1.00 60.91 177 GLY A O 1
ATOM 1440 N N . GLY A 1 178 ? 12.722 23.606 -2.099 1.00 63.31 178 GLY A N 1
ATOM 1441 C CA . GLY A 1 178 ? 12.972 23.130 -0.733 1.00 63.31 178 GLY A CA 1
ATOM 1442 C C . GLY A 1 178 ? 12.594 21.667 -0.476 1.00 63.31 178 GLY A C 1
ATOM 1443 O O . GLY A 1 178 ? 12.259 20.921 -1.391 1.00 63.31 178 GLY A O 1
ATOM 1444 N N . TYR A 1 179 ? 12.656 21.265 0.797 1.00 57.00 179 TYR A N 1
ATOM 1445 C CA . TYR A 1 179 ? 12.416 19.901 1.302 1.00 57.00 179 TYR A CA 1
ATOM 1446 C C . TYR A 1 179 ? 10.959 19.403 1.185 1.00 57.00 179 TYR A C 1
ATOM 1448 O O . TYR A 1 179 ? 10.647 18.328 1.683 1.00 57.00 179 TYR A O 1
ATOM 1456 N N . TRP A 1 180 ? 10.058 20.182 0.579 1.00 61.06 180 TRP A N 1
ATOM 1457 C CA . TRP A 1 180 ? 8.608 19.945 0.584 1.00 61.06 180 TRP A CA 1
ATOM 1458 C C . TRP A 1 180 ? 7.960 20.361 -0.746 1.00 61.06 180 TRP A C 1
ATOM 1460 O O . TRP A 1 180 ? 6.957 21.073 -0.792 1.00 61.06 180 TRP A O 1
ATOM 1470 N N . GLY A 1 181 ? 8.576 19.949 -1.857 1.00 62.50 181 GLY A N 1
ATOM 1471 C CA . GLY A 1 181 ? 7.909 19.999 -3.155 1.00 62.50 181 GLY A CA 1
ATOM 1472 C C . GLY A 1 181 ? 6.626 19.171 -3.085 1.00 62.50 181 GLY A C 1
ATOM 1473 O O . GLY A 1 181 ? 6.659 18.042 -2.616 1.00 62.50 181 GLY A O 1
ATOM 1474 N N . TRP A 1 182 ? 5.500 19.748 -3.496 1.00 65.06 182 TRP A N 1
ATOM 1475 C CA . TRP A 1 182 ? 4.165 19.144 -3.434 1.00 65.06 182 TRP A CA 1
ATOM 1476 C C . TRP A 1 182 ? 3.997 18.004 -4.449 1.00 65.06 182 TRP A C 1
ATOM 1478 O O . TRP A 1 182 ? 3.159 18.092 -5.350 1.00 65.06 182 TRP A O 1
ATOM 1488 N N . ASP A 1 183 ? 4.810 16.953 -4.363 1.00 77.00 183 ASP A N 1
ATOM 1489 C CA . ASP A 1 183 ? 4.623 15.798 -5.226 1.00 77.00 183 ASP A CA 1
ATOM 1490 C C . ASP A 1 183 ? 3.420 14.950 -4.759 1.00 77.00 183 ASP A C 1
ATOM 1492 O O . ASP A 1 183 ? 3.110 14.8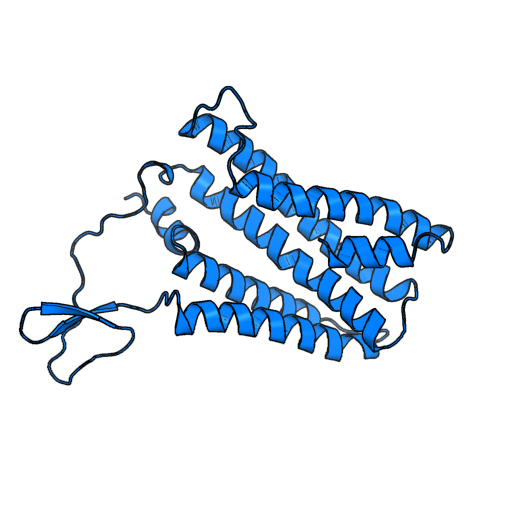84 -3.563 1.00 77.00 183 ASP A O 1
ATOM 1496 N N . PRO A 1 184 ? 2.697 14.308 -5.693 1.00 82.69 184 PRO A N 1
ATOM 1497 C CA . PRO A 1 184 ? 1.476 13.584 -5.357 1.00 82.69 184 PRO A CA 1
ATOM 1498 C C . PRO A 1 184 ? 1.669 12.416 -4.382 1.00 82.69 184 PRO A C 1
ATOM 1500 O O . PRO A 1 184 ? 0.715 12.062 -3.689 1.00 82.69 184 PRO A O 1
ATOM 1503 N N . VAL A 1 185 ? 2.858 11.803 -4.333 1.00 88.31 185 VAL A N 1
ATOM 1504 C CA . VAL A 1 185 ? 3.123 10.636 -3.479 1.00 88.31 185 VAL A CA 1
ATOM 1505 C C . VAL A 1 185 ? 3.197 11.074 -2.021 1.00 88.31 185 VAL A C 1
ATOM 1507 O O . VAL A 1 185 ? 2.527 10.484 -1.171 1.00 88.31 185 VAL A O 1
ATOM 1510 N N . GLU A 1 186 ? 3.924 12.154 -1.742 1.00 88.50 186 GLU A N 1
ATOM 1511 C CA . GLU A 1 186 ? 4.031 12.708 -0.389 1.00 88.50 186 GLU A CA 1
ATOM 1512 C C . GLU A 1 186 ? 2.697 13.263 0.106 1.00 88.50 186 GLU A C 1
ATOM 1514 O O . GLU A 1 186 ? 2.323 13.036 1.256 1.00 88.50 186 GLU A O 1
ATOM 1519 N N . ILE A 1 187 ? 1.915 13.912 -0.763 1.00 89.44 187 ILE A N 1
ATOM 1520 C CA . ILE A 1 187 ? 0.567 14.384 -0.406 1.00 89.44 187 ILE A CA 1
ATOM 1521 C C . ILE A 1 187 ? -0.341 13.201 -0.062 1.00 89.44 187 ILE A C 1
ATOM 1523 O O . ILE A 1 187 ? -1.033 13.231 0.959 1.00 89.44 187 ILE A O 1
ATOM 1527 N N . ALA A 1 188 ? -0.325 12.146 -0.881 1.00 92.38 188 ALA A N 1
ATOM 1528 C CA . ALA A 1 188 ? -1.115 10.947 -0.629 1.00 92.38 188 ALA A CA 1
ATOM 1529 C C . ALA A 1 188 ? -0.728 10.269 0.694 1.00 92.38 188 ALA A C 1
ATOM 1531 O O . ALA A 1 188 ? -1.606 9.753 1.380 1.00 92.38 188 ALA A O 1
ATOM 1532 N N . ALA A 1 189 ? 0.552 10.297 1.079 1.00 94.06 189 ALA A N 1
ATOM 1533 C CA . ALA A 1 189 ? 1.033 9.778 2.361 1.00 94.06 189 ALA A CA 1
ATOM 1534 C C . ALA A 1 189 ? 0.708 10.700 3.544 1.00 94.06 189 ALA A C 1
ATOM 1536 O O . ALA A 1 189 ? 0.442 10.232 4.654 1.00 94.06 189 ALA A O 1
ATOM 1537 N N . PHE A 1 190 ? 0.693 12.011 3.319 1.00 94.81 190 PHE A N 1
ATOM 1538 C CA . PHE A 1 190 ? 0.446 13.001 4.359 1.00 94.81 190 PHE A CA 1
ATOM 1539 C C . PHE A 1 190 ? -1.000 12.974 4.870 1.00 94.81 190 PHE A C 1
ATOM 1541 O O . PHE A 1 190 ? -1.231 13.139 6.069 1.00 94.81 190 PHE A O 1
ATOM 1548 N N . MET A 1 191 ? -1.976 12.707 3.998 1.00 95.56 191 MET A N 1
ATOM 1549 C CA . MET A 1 191 ? -3.396 12.653 4.376 1.00 95.56 191 MET A CA 1
ATOM 1550 C C . MET A 1 191 ? -3.703 11.601 5.465 1.00 95.56 191 MET A C 1
ATOM 1552 O O . MET A 1 191 ? -4.195 11.997 6.527 1.00 95.56 191 MET A O 1
ATOM 1556 N N . PRO A 1 192 ? -3.371 10.304 5.298 1.00 96.50 192 PRO A N 1
ATOM 1557 C CA . PRO A 1 192 ? -3.561 9.312 6.355 1.00 96.50 192 PRO A CA 1
ATOM 1558 C C . PRO A 1 192 ? -2.611 9.529 7.541 1.00 96.50 192 PRO A C 1
ATOM 1560 O O . PRO A 1 192 ? -2.937 9.187 8.679 1.00 96.50 192 PRO A O 1
ATOM 1563 N N . TRP A 1 193 ? -1.447 10.154 7.337 1.00 97.69 193 TRP A N 1
ATOM 1564 C CA . TRP A 1 193 ? -0.588 10.539 8.457 1.00 97.69 193 TRP A CA 1
ATOM 1565 C C . TRP A 1 193 ? -1.287 11.542 9.391 1.00 97.69 193 TRP A C 1
ATOM 1567 O O . TRP A 1 193 ? -1.226 11.385 10.615 1.00 97.69 193 TRP A O 1
ATOM 1577 N N . LEU A 1 194 ? -2.012 12.527 8.849 1.00 97.81 194 LEU A N 1
ATOM 1578 C CA . LEU A 1 194 ? -2.781 13.497 9.636 1.00 97.81 194 LEU A CA 1
ATOM 1579 C C . LEU A 1 194 ? -3.950 12.847 10.385 1.00 97.81 194 LEU A C 1
ATOM 1581 O O . LEU A 1 194 ? -4.082 13.035 11.599 1.00 97.81 194 LEU A O 1
ATOM 1585 N N . THR A 1 195 ? -4.787 12.067 9.696 1.00 97.75 195 THR A N 1
ATOM 1586 C CA . THR A 1 195 ? -5.942 11.401 10.325 1.00 97.75 195 THR A CA 1
ATOM 1587 C C . THR A 1 195 ? -5.495 10.355 11.346 1.00 97.75 195 THR A C 1
ATOM 1589 O O . THR A 1 195 ? -6.041 10.302 12.452 1.00 97.75 195 THR A O 1
ATOM 1592 N N . GLY A 1 196 ? -4.428 9.608 11.051 1.00 97.25 196 GLY A N 1
ATOM 1593 C CA . GLY A 1 196 ? -3.789 8.678 11.978 1.00 97.25 196 GLY A CA 1
ATOM 1594 C C . GLY A 1 196 ? -3.201 9.378 13.206 1.00 97.25 196 GLY A C 1
ATOM 1595 O O . GLY A 1 196 ? -3.366 8.896 14.328 1.00 97.25 196 GLY A O 1
ATOM 1596 N N . THR A 1 197 ? -2.582 10.551 13.033 1.00 98.00 197 THR A N 1
ATOM 1597 C CA . THR A 1 197 ? -2.098 11.379 14.152 1.00 98.00 197 THR A CA 1
ATOM 1598 C C . THR A 1 197 ? -3.254 11.819 15.041 1.00 98.00 197 THR A C 1
ATOM 1600 O O . THR A 1 197 ? -3.176 11.668 16.263 1.00 98.00 197 THR A O 1
ATOM 1603 N N . ALA A 1 198 ? -4.341 12.323 14.450 1.00 97.62 198 ALA A N 1
ATOM 1604 C CA . ALA A 1 198 ? -5.535 12.701 15.197 1.00 97.62 198 ALA A CA 1
ATOM 1605 C C . ALA A 1 198 ? -6.082 11.504 15.990 1.00 97.62 198 ALA A C 1
ATOM 1607 O O . ALA A 1 198 ? -6.315 11.633 17.193 1.00 97.62 198 ALA A O 1
ATOM 1608 N N . PHE A 1 199 ? -6.174 10.328 15.355 1.00 96.50 199 PHE A N 1
ATOM 1609 C CA . PHE A 1 199 ? -6.646 9.096 15.987 1.00 96.50 199 PHE A CA 1
ATOM 1610 C C . PHE A 1 199 ? -5.768 8.689 17.175 1.00 96.50 199 PHE A C 1
ATOM 1612 O O . PHE A 1 199 ? -6.287 8.407 18.253 1.00 96.50 199 PHE A O 1
ATOM 1619 N N . LEU A 1 200 ? -4.438 8.701 17.026 1.00 96.06 200 LEU A N 1
ATOM 1620 C CA . LEU A 1 200 ? -3.509 8.323 18.101 1.00 96.06 200 LEU A CA 1
ATOM 1621 C C . LEU A 1 200 ? -3.650 9.189 19.360 1.00 96.06 200 LEU A C 1
ATOM 1623 O O . LEU A 1 200 ? -3.398 8.699 20.464 1.00 96.06 200 LEU A O 1
ATOM 1627 N N . HIS A 1 201 ? -4.070 10.446 19.217 1.00 95.31 201 HIS A N 1
ATOM 1628 C CA . HIS A 1 201 ? -4.319 11.339 20.347 1.00 95.31 201 HIS A CA 1
ATOM 1629 C C . HIS A 1 201 ? -5.725 11.148 20.924 1.00 95.31 201 HIS A C 1
ATOM 1631 O O . HIS A 1 201 ? -5.890 11.023 22.142 1.00 95.31 201 HIS A O 1
ATOM 1637 N N . SER A 1 202 ? -6.751 11.087 20.074 1.00 94.44 202 SER A N 1
ATOM 1638 C CA . SER A 1 202 ? -8.144 10.967 20.518 1.00 94.44 202 SER A CA 1
ATOM 1639 C C . SER A 1 202 ? -8.465 9.591 21.105 1.00 94.44 202 SER A C 1
ATOM 1641 O O . SER A 1 202 ? -9.301 9.478 22.007 1.00 94.44 202 SER A O 1
ATOM 1643 N N . VAL A 1 203 ? -7.748 8.546 20.693 1.00 92.38 203 VAL A N 1
ATOM 1644 C CA . VAL A 1 203 ? -7.897 7.197 21.247 1.00 92.38 203 VAL A CA 1
ATOM 1645 C C . VAL A 1 203 ? -7.469 7.119 22.717 1.00 92.38 203 VAL A C 1
ATOM 1647 O O . VAL A 1 203 ? -8.098 6.423 23.509 1.00 92.38 203 VAL A O 1
ATOM 1650 N N . MET A 1 204 ? -6.478 7.916 23.135 1.00 91.00 204 MET A N 1
ATOM 1651 C CA . MET A 1 204 ? -6.065 7.999 24.543 1.00 91.00 204 MET A CA 1
ATOM 1652 C C . MET A 1 204 ? -7.141 8.641 25.426 1.00 91.00 204 MET A C 1
ATOM 1654 O O . MET A 1 204 ? -7.271 8.298 26.602 1.00 91.00 204 MET A O 1
ATOM 1658 N N . ILE A 1 205 ? -7.909 9.585 24.875 1.00 92.31 205 ILE A N 1
ATOM 1659 C CA . ILE A 1 205 ? -9.041 10.207 25.574 1.00 92.31 205 ILE A CA 1
ATOM 1660 C C . ILE A 1 205 ? -10.160 9.182 25.746 1.00 92.31 205 ILE A C 1
ATOM 1662 O O . ILE A 1 205 ? -10.749 9.110 26.826 1.00 92.31 205 ILE A O 1
ATOM 1666 N N . GLN A 1 206 ? -10.414 8.359 24.727 1.00 90.56 206 GLN A N 1
ATOM 1667 C CA . GLN A 1 206 ? -11.375 7.270 24.841 1.00 90.56 206 GLN A CA 1
ATOM 1668 C C . GLN A 1 206 ? -10.963 6.265 25.919 1.00 90.56 206 GLN A C 1
ATOM 1670 O O . GLN A 1 206 ? -11.761 5.998 26.809 1.00 90.56 206 GLN A O 1
ATOM 1675 N N . GLU A 1 207 ? -9.719 5.780 25.912 1.00 88.19 207 GLU A N 1
ATOM 1676 C CA . GLU A 1 207 ? -9.249 4.811 26.915 1.00 88.19 207 GLU A CA 1
ATOM 1677 C C . GLU A 1 207 ? -9.330 5.350 28.355 1.00 88.19 207 GLU A C 1
ATOM 1679 O O . GLU A 1 207 ? -9.613 4.597 29.283 1.00 88.19 207 GLU A O 1
ATOM 1684 N N . LYS A 1 208 ? -9.073 6.650 28.565 1.00 89.25 208 LYS A N 1
ATOM 1685 C CA . LYS A 1 208 ? -9.045 7.255 29.910 1.00 89.25 208 LYS A CA 1
ATOM 1686 C C . LYS A 1 208 ? -10.397 7.771 30.397 1.00 89.25 208 LYS A C 1
ATOM 1688 O O . LYS A 1 208 ? -10.595 7.866 31.605 1.00 89.25 208 LYS A O 1
ATOM 1693 N N . ARG A 1 209 ? -11.279 8.206 29.491 1.00 90.75 209 ARG A N 1
ATOM 1694 C CA . ARG A 1 209 ? -12.518 8.937 29.831 1.00 90.75 209 ARG A CA 1
ATOM 1695 C C . ARG A 1 209 ? -13.778 8.380 29.165 1.00 90.75 209 ARG A C 1
ATOM 1697 O O . ARG A 1 209 ? -14.858 8.895 29.424 1.00 90.75 209 ARG A O 1
ATOM 1704 N N . GLY A 1 210 ? -13.669 7.385 28.286 1.00 87.81 210 GLY A N 1
ATOM 1705 C CA . GLY A 1 210 ? -14.800 6.802 27.554 1.00 87.81 210 GLY A CA 1
ATOM 1706 C C . GLY A 1 210 ? -15.436 7.716 26.494 1.00 87.81 210 GLY A C 1
ATOM 1707 O O . GLY A 1 210 ? -16.503 7.389 25.977 1.00 87.81 210 GLY A O 1
ATOM 1708 N N . LEU A 1 211 ? -14.807 8.853 26.167 1.00 91.19 211 LEU A N 1
ATOM 1709 C CA 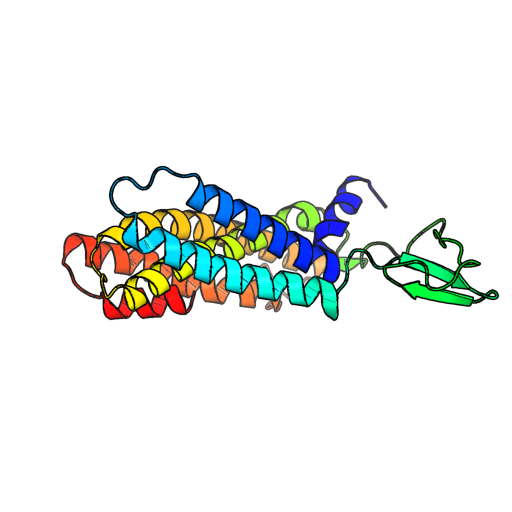. LEU A 1 211 ? -15.309 9.858 25.217 1.00 91.19 211 LEU A CA 1
ATOM 1710 C C . LEU A 1 211 ? -14.803 9.608 23.782 1.00 91.19 211 LEU A C 1
ATOM 1712 O O . LEU A 1 211 ? -13.898 8.811 23.570 1.00 91.19 211 LEU A O 1
ATOM 1716 N N . LEU A 1 212 ? -15.359 10.320 22.792 1.00 92.25 212 LEU A N 1
ATOM 1717 C CA . LEU A 1 212 ? -14.894 10.346 21.388 1.00 92.25 212 LEU A CA 1
ATOM 1718 C C . LEU A 1 212 ? -14.967 9.015 20.607 1.00 92.25 212 LEU A C 1
ATOM 1720 O O . LEU A 1 212 ? -14.345 8.894 19.556 1.00 92.25 212 LEU A O 1
ATOM 1724 N N . LYS A 1 213 ? -15.778 8.042 21.047 1.00 90.19 213 LYS A N 1
ATOM 1725 C CA . LYS A 1 213 ? -15.902 6.725 20.382 1.00 90.19 213 LYS A CA 1
ATOM 1726 C C . LYS A 1 213 ? -16.229 6.813 18.888 1.00 90.19 213 LYS A C 1
ATOM 1728 O O . LYS A 1 213 ? -15.527 6.243 18.060 1.00 90.19 213 LYS A O 1
ATOM 1733 N N . HIS A 1 214 ? -17.264 7.582 18.545 1.00 91.81 214 HIS A N 1
ATOM 1734 C CA . HIS A 1 214 ? -17.681 7.795 17.155 1.00 91.81 214 HIS A CA 1
ATOM 1735 C C . HIS A 1 214 ? -16.604 8.513 16.332 1.00 91.81 214 HIS A C 1
ATOM 1737 O O . HIS A 1 214 ? -16.367 8.163 15.183 1.00 91.81 214 HIS A O 1
ATOM 1743 N N . TRP A 1 215 ? -15.914 9.480 16.938 1.00 94.06 215 TRP A N 1
ATOM 1744 C CA . TRP A 1 215 ? -14.843 10.227 16.283 1.00 94.06 215 TRP A CA 1
ATOM 1745 C C . TRP A 1 215 ? -13.648 9.331 15.947 1.00 94.06 215 TRP A C 1
ATOM 1747 O O . TRP A 1 215 ? -13.160 9.348 14.822 1.00 94.06 215 TRP A O 1
ATOM 1757 N N . ASN A 1 216 ? -13.234 8.482 16.887 1.00 93.75 216 ASN A N 1
ATOM 1758 C CA . ASN A 1 216 ? -12.164 7.511 16.666 1.00 93.75 216 ASN A CA 1
ATOM 1759 C C . ASN A 1 216 ? -12.520 6.498 15.575 1.00 93.75 216 ASN A C 1
ATOM 1761 O O . ASN A 1 216 ? -11.647 6.124 14.797 1.00 93.75 216 ASN A O 1
ATOM 1765 N N . MET A 1 217 ? -13.792 6.094 15.495 1.00 93.19 217 MET A N 1
ATOM 1766 C CA . MET A 1 217 ? -14.283 5.219 14.432 1.00 93.19 217 MET A CA 1
ATOM 1767 C C . MET A 1 217 ? -14.190 5.891 13.057 1.00 93.19 217 MET A C 1
ATOM 1769 O O . MET A 1 217 ? -13.688 5.290 12.115 1.00 93.19 217 MET A O 1
ATOM 1773 N N . ILE A 1 218 ? -14.611 7.153 12.944 1.00 95.19 218 ILE A N 1
ATOM 1774 C CA . ILE A 1 218 ? -14.508 7.913 11.690 1.00 95.19 218 ILE A CA 1
ATOM 1775 C C . ILE A 1 218 ? -13.042 8.077 11.282 1.00 95.19 218 ILE A C 1
ATOM 1777 O O . ILE A 1 218 ? -12.688 7.779 10.146 1.00 95.19 218 ILE A O 1
ATOM 1781 N N . LEU A 1 219 ? -12.182 8.509 12.206 1.00 96.19 219 LEU A N 1
ATOM 1782 C CA . LEU A 1 219 ? -10.775 8.760 11.904 1.00 96.19 219 LEU A CA 1
ATOM 1783 C C . LEU A 1 219 ? -10.059 7.510 11.400 1.00 96.19 219 LEU A C 1
ATOM 1785 O O . LEU A 1 219 ? -9.356 7.591 10.400 1.00 96.19 219 LEU A O 1
ATOM 1789 N N . ILE A 1 220 ? -10.243 6.362 12.055 1.00 94.75 220 ILE A N 1
ATOM 1790 C CA . ILE A 1 220 ? -9.555 5.134 11.647 1.00 94.75 220 ILE A CA 1
ATOM 1791 C C . ILE A 1 220 ? -10.118 4.537 10.352 1.00 94.75 220 ILE A C 1
ATOM 1793 O O . ILE A 1 220 ? -9.401 3.826 9.666 1.00 94.75 220 ILE A O 1
ATOM 1797 N N . ILE A 1 221 ? -11.379 4.823 10.008 1.00 94.75 221 ILE A N 1
ATOM 1798 C CA . ILE A 1 221 ? -11.965 4.417 8.722 1.00 94.75 221 ILE A CA 1
ATOM 1799 C C . ILE A 1 221 ? -11.459 5.301 7.575 1.00 94.75 221 ILE A C 1
ATOM 1801 O O . ILE A 1 221 ? -11.322 4.821 6.455 1.00 94.75 221 ILE A O 1
ATOM 1805 N N . LEU A 1 222 ? -11.195 6.581 7.848 1.00 94.50 222 LEU A N 1
ATOM 1806 C CA . LEU A 1 222 ? -10.651 7.528 6.871 1.00 94.50 222 LEU A CA 1
ATOM 1807 C C . LEU A 1 222 ? -9.136 7.404 6.658 1.00 94.50 222 LEU A C 1
ATOM 1809 O O . LEU A 1 222 ? -8.629 7.980 5.698 1.00 94.50 222 LEU A O 1
ATOM 1813 N N . THR A 1 223 ? -8.429 6.735 7.572 1.00 92.19 223 THR A N 1
ATOM 1814 C CA . THR A 1 223 ? -6.967 6.576 7.541 1.00 92.19 223 THR A CA 1
ATOM 1815 C C . THR A 1 223 ? -6.573 5.340 6.751 1.00 92.19 223 THR A C 1
ATOM 1817 O O . THR A 1 223 ? -5.658 5.459 5.910 1.00 92.19 223 THR A O 1
#

Mean predicted aligned error: 5.09 Å

pLDDT: mean 90.98, std 7.93, range [57.0, 98.44]